Protein AF-A0A897NSE5-F1 (afdb_monomer_lite)

Structure (mmCIF, N/CA/C/O backbone):
data_AF-A0A897NSE5-F1
#
_entry.id   AF-A0A897NSE5-F1
#
loop_
_atom_site.group_PDB
_atom_site.id
_atom_site.type_symbol
_atom_site.label_atom_id
_atom_site.label_alt_id
_atom_site.label_comp_id
_atom_site.label_asym_id
_atom_site.label_entity_id
_atom_site.label_seq_id
_atom_site.pdbx_PDB_ins_code
_atom_site.Cartn_x
_atom_site.Cartn_y
_atom_site.Cartn_z
_atom_site.occupancy
_atom_site.B_iso_or_equiv
_atom_site.auth_seq_id
_atom_site.auth_comp_id
_atom_site.auth_asym_id
_atom_site.auth_atom_id
_atom_site.pdbx_PDB_model_num
ATOM 1 N N . MET A 1 1 ? -21.262 1.845 -1.534 1.00 48.50 1 MET A N 1
ATOM 2 C CA . MET A 1 1 ? -20.048 1.578 -2.339 1.00 48.50 1 MET A CA 1
ATOM 3 C C . MET A 1 1 ? -18.849 1.806 -1.438 1.00 48.50 1 MET A C 1
ATOM 5 O O . MET A 1 1 ? -18.877 2.776 -0.693 1.00 48.50 1 MET A O 1
ATOM 9 N N . SER A 1 2 ? -17.864 0.905 -1.447 1.00 60.19 2 SER A N 1
ATOM 10 C CA . SER A 1 2 ? -16.643 1.058 -0.641 1.00 60.19 2 SER A CA 1
ATOM 11 C C . SER A 1 2 ? -15.874 2.315 -1.049 1.00 60.19 2 SER A C 1
ATOM 13 O O . SER A 1 2 ? -15.746 2.581 -2.244 1.00 60.19 2 SER A O 1
ATOM 15 N N . ALA A 1 3 ? -15.352 3.054 -0.064 1.00 62.50 3 ALA A N 1
ATOM 16 C CA . ALA A 1 3 ? -14.566 4.269 -0.289 1.00 62.50 3 ALA A CA 1
ATOM 17 C C . ALA A 1 3 ? -13.306 3.993 -1.127 1.00 62.50 3 ALA A C 1
ATOM 19 O O . ALA A 1 3 ? -12.931 4.792 -1.975 1.00 62.50 3 ALA A O 1
ATOM 20 N N . LEU A 1 4 ? -12.707 2.813 -0.948 1.00 70.44 4 LEU A N 1
ATOM 21 C CA . LEU A 1 4 ? -11.512 2.364 -1.662 1.00 70.44 4 LEU A CA 1
ATOM 22 C C . LEU A 1 4 ? -11.785 1.822 -3.075 1.00 70.44 4 LEU A C 1
ATOM 24 O O . LEU A 1 4 ? -10.852 1.673 -3.863 1.00 70.44 4 LEU A O 1
ATOM 28 N N . GLY A 1 5 ? -13.041 1.507 -3.406 1.00 75.25 5 GLY A N 1
ATOM 29 C CA . GLY A 1 5 ? -13.394 0.893 -4.686 1.00 75.25 5 GLY A CA 1
ATOM 30 C C . GLY A 1 5 ? -12.605 -0.394 -4.982 1.00 75.25 5 GLY A C 1
ATOM 31 O O . GLY A 1 5 ? -12.281 -1.175 -4.080 1.00 75.25 5 GLY A O 1
ATOM 32 N N . THR A 1 6 ? -12.321 -0.621 -6.269 1.00 81.38 6 THR A N 1
ATOM 33 C CA . THR A 1 6 ? -11.445 -1.712 -6.729 1.00 81.38 6 THR A CA 1
ATOM 34 C C . THR A 1 6 ? -9.983 -1.290 -6.580 1.00 81.38 6 THR A C 1
ATOM 36 O O . THR A 1 6 ? -9.584 -0.242 -7.096 1.00 81.38 6 THR A O 1
ATOM 39 N N . ILE A 1 7 ? -9.182 -2.111 -5.893 1.00 79.94 7 ILE A N 1
ATOM 40 C CA . ILE A 1 7 ? -7.738 -1.887 -5.769 1.00 79.94 7 ILE A CA 1
ATOM 41 C C . ILE A 1 7 ? -7.057 -2.302 -7.070 1.00 79.94 7 ILE A C 1
ATOM 43 O O . ILE A 1 7 ? -7.234 -3.422 -7.543 1.00 79.94 7 ILE A O 1
ATOM 47 N N . ASN A 1 8 ? -6.247 -1.404 -7.618 1.00 78.06 8 ASN A N 1
ATOM 48 C CA . ASN A 1 8 ? -5.447 -1.626 -8.810 1.00 78.06 8 ASN A CA 1
ATOM 49 C C . ASN A 1 8 ? -3.960 -1.578 -8.463 1.00 78.06 8 ASN A C 1
ATOM 51 O O . ASN A 1 8 ? -3.517 -0.787 -7.631 1.00 78.06 8 ASN A O 1
ATOM 55 N N . HIS A 1 9 ? -3.179 -2.414 -9.142 1.00 74.19 9 HIS A N 1
ATOM 56 C CA . HIS A 1 9 ? -1.733 -2.461 -8.963 1.00 74.19 9 HIS A CA 1
ATOM 57 C C . HIS A 1 9 ? -1.085 -1.115 -9.345 1.00 74.19 9 HIS A C 1
ATOM 59 O O . HIS A 1 9 ? -1.465 -0.518 -10.354 1.00 74.19 9 HIS A O 1
ATOM 65 N N . ASN A 1 10 ? -0.122 -0.648 -8.546 1.00 72.00 10 ASN A N 1
ATOM 66 C CA . ASN A 1 10 ? 0.592 0.632 -8.659 1.00 72.00 10 ASN A CA 1
ATOM 67 C C . ASN A 1 10 ? -0.288 1.892 -8.624 1.00 72.00 10 ASN A C 1
ATOM 69 O O . ASN A 1 10 ? 0.170 2.973 -8.986 1.00 72.00 10 ASN A O 1
ATOM 73 N N . THR A 1 11 ? -1.539 1.795 -8.181 1.00 76.50 11 THR A N 1
ATOM 74 C CA . THR A 1 11 ? -2.394 2.976 -7.993 1.00 76.50 11 THR A CA 1
ATOM 75 C C . THR A 1 11 ? -2.202 3.541 -6.589 1.00 76.50 11 THR A C 1
ATOM 77 O O . THR A 1 11 ? -2.146 2.769 -5.631 1.00 76.50 11 THR A O 1
ATOM 80 N N . LYS A 1 12 ? -2.088 4.870 -6.471 1.00 81.81 12 LYS A N 1
ATOM 81 C CA . LYS A 1 12 ? -1.989 5.569 -5.182 1.00 81.81 12 LYS A CA 1
ATOM 82 C C . LYS A 1 12 ? -3.381 5.755 -4.587 1.00 81.81 12 LYS A C 1
ATOM 84 O O . LYS A 1 12 ? -4.299 6.175 -5.293 1.00 81.81 12 LYS A O 1
ATOM 89 N N . TYR A 1 13 ? -3.503 5.483 -3.296 1.00 83.62 13 TYR A N 1
ATOM 90 C CA . TYR A 1 13 ? -4.722 5.639 -2.517 1.00 83.62 13 TYR A CA 1
ATOM 91 C C . TYR A 1 13 ? -4.442 6.459 -1.259 1.00 83.62 13 TYR A C 1
ATOM 93 O O . TYR A 1 13 ? -3.400 6.298 -0.620 1.00 83.62 13 TYR A O 1
ATOM 101 N N . SER A 1 14 ? -5.417 7.286 -0.890 1.00 87.25 14 SER A N 1
ATOM 102 C CA . SER A 1 14 ? -5.502 7.909 0.430 1.00 87.25 14 SER A CA 1
ATOM 103 C C . SER A 1 14 ? -6.892 7.661 1.006 1.00 87.25 14 SER A C 1
ATOM 105 O O . SER A 1 14 ? -7.885 7.874 0.309 1.00 87.25 14 SER A O 1
ATOM 107 N N . PHE A 1 15 ? -6.992 7.153 2.230 1.00 86.00 15 PHE A N 1
ATOM 108 C CA . PHE A 1 15 ? -8.270 6.775 2.840 1.00 86.00 15 PHE A CA 1
ATOM 109 C C . PHE A 1 15 ? -8.176 6.694 4.365 1.00 86.00 15 PHE A C 1
ATOM 111 O O . PHE A 1 15 ? -7.088 6.641 4.928 1.00 86.00 15 PHE A O 1
ATOM 118 N N . VAL A 1 16 ? -9.335 6.602 5.019 1.00 88.38 16 VAL A N 1
ATOM 119 C CA . VAL A 1 16 ? -9.447 6.275 6.444 1.00 88.38 16 VAL A CA 1
ATOM 120 C C . VAL A 1 16 ? -10.083 4.907 6.643 1.00 88.38 16 VAL A C 1
ATOM 122 O O . VAL A 1 16 ? -11.030 4.540 5.939 1.00 88.38 16 VAL A O 1
ATOM 125 N N . ALA A 1 17 ? -9.567 4.150 7.603 1.00 91.06 17 ALA A N 1
ATOM 126 C CA . ALA A 1 17 ? -10.106 2.849 7.976 1.00 91.06 17 ALA A CA 1
ATOM 127 C C . ALA A 1 17 ? -9.829 2.545 9.451 1.00 91.06 17 ALA A C 1
ATOM 129 O O . ALA A 1 17 ? -8.889 3.082 10.043 1.00 91.06 17 ALA A O 1
ATOM 130 N N . ALA A 1 18 ? -10.646 1.671 10.034 1.00 93.44 18 ALA A N 1
ATOM 131 C CA . ALA A 1 18 ? -10.380 1.114 11.352 1.00 93.44 18 ALA A CA 1
ATOM 132 C C . ALA A 1 18 ? -9.364 -0.023 11.237 1.00 93.44 18 ALA A C 1
ATOM 134 O O . ALA A 1 18 ? -9.484 -0.847 10.330 1.00 93.44 18 ALA A O 1
ATOM 135 N N . VAL A 1 19 ? -8.412 -0.115 12.162 1.00 94.25 19 VAL A N 1
ATOM 136 C CA . VAL A 1 19 ? -7.569 -1.314 12.288 1.00 94.25 19 VAL A CA 1
ATOM 137 C C . VAL A 1 19 ? -8.387 -2.407 12.962 1.00 94.25 19 VAL A C 1
ATOM 139 O O . VAL A 1 19 ? -8.857 -2.225 14.084 1.00 94.25 19 VAL A O 1
ATOM 142 N N . SER A 1 20 ? -8.589 -3.530 12.279 1.00 92.00 20 SER A N 1
ATOM 143 C CA . SER A 1 20 ? -9.359 -4.667 12.797 1.00 92.00 20 SER A CA 1
ATOM 144 C C . SER A 1 20 ? -8.480 -5.789 13.335 1.00 92.00 20 SER A C 1
ATOM 146 O O . SER A 1 20 ? -8.907 -6.478 14.256 1.00 92.00 20 SER A O 1
ATOM 148 N N . ASP A 1 21 ? -7.269 -5.957 12.802 1.00 91.38 21 ASP A N 1
ATOM 149 C CA . ASP A 1 21 ? -6.297 -6.930 13.305 1.00 91.38 21 ASP A CA 1
ATOM 150 C C . ASP A 1 21 ? -4.866 -6.530 12.915 1.00 91.38 21 ASP A C 1
ATOM 152 O O . ASP A 1 21 ? -4.659 -5.731 11.998 1.00 91.38 21 ASP A O 1
ATOM 156 N N . VAL A 1 22 ? -3.8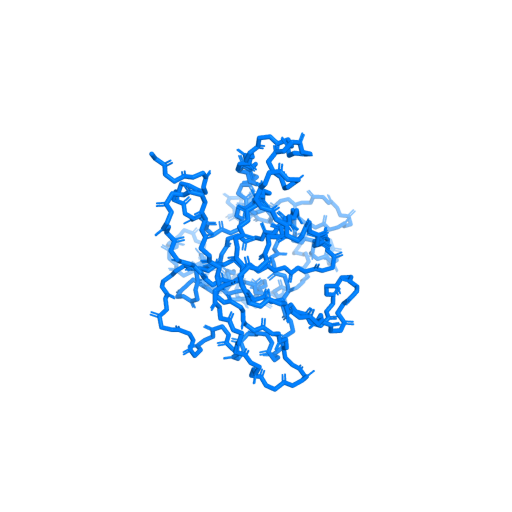71 -7.075 13.614 1.00 86.88 22 VAL A N 1
ATOM 157 C CA . VAL A 1 22 ? -2.446 -6.790 13.398 1.00 86.88 22 VAL A CA 1
ATOM 158 C C . VAL A 1 22 ? -1.673 -8.100 13.371 1.00 86.88 22 VAL A C 1
ATOM 160 O O . VAL A 1 22 ? -1.604 -8.831 14.358 1.00 86.88 22 VAL A O 1
ATOM 163 N N . TRP A 1 23 ? -1.033 -8.375 12.244 1.00 81.31 23 TRP A N 1
ATOM 164 C CA . TRP A 1 23 ? -0.183 -9.534 12.029 1.00 81.31 23 TRP A CA 1
ATOM 165 C C . TRP A 1 23 ? 1.272 -9.084 11.939 1.00 81.31 23 TRP A C 1
ATOM 167 O O . TRP A 1 23 ? 1.759 -8.605 10.914 1.00 81.31 23 TRP A O 1
ATOM 177 N N . GLY A 1 24 ? 1.979 -9.238 13.057 1.00 63.56 24 GLY A N 1
ATOM 178 C CA . GLY A 1 24 ? 3.415 -9.000 13.134 1.00 63.56 24 GLY A CA 1
ATOM 179 C C . GLY A 1 24 ? 4.178 -10.159 12.508 1.00 63.56 24 GLY A C 1
ATOM 180 O O . GLY A 1 24 ? 4.530 -11.114 13.198 1.00 63.56 24 GLY A O 1
ATOM 181 N N . THR A 1 25 ? 4.432 -10.114 11.205 1.00 57.19 25 THR A N 1
ATOM 182 C CA . THR A 1 25 ? 5.316 -11.092 10.564 1.00 57.19 25 THR A CA 1
ATOM 183 C C . THR A 1 25 ? 6.708 -10.498 10.405 1.00 57.19 25 THR A C 1
ATOM 185 O O . THR A 1 25 ? 6.956 -9.803 9.437 1.00 57.19 25 THR A O 1
ATOM 188 N N . ASN A 1 26 ? 7.585 -10.826 11.364 1.00 54.28 26 ASN A N 1
ATOM 189 C CA . ASN A 1 26 ? 9.024 -10.537 11.461 1.00 54.28 26 ASN A CA 1
ATOM 190 C C . ASN A 1 26 ? 9.447 -9.063 11.297 1.00 54.28 26 ASN A C 1
ATOM 192 O O . ASN A 1 26 ? 9.344 -8.464 10.234 1.00 54.28 26 ASN A O 1
ATOM 196 N N . SER A 1 27 ? 10.048 -8.517 12.359 1.00 54.22 27 SER A N 1
ATOM 197 C CA . SER A 1 27 ? 10.494 -7.120 12.508 1.00 54.22 27 SER A CA 1
ATOM 198 C C . SER A 1 27 ? 11.439 -6.583 11.425 1.00 54.22 27 SER A C 1
ATOM 200 O O . SER A 1 27 ? 11.686 -5.383 11.398 1.00 54.22 27 SER A O 1
ATOM 202 N N . GLU A 1 28 ? 11.975 -7.450 10.566 1.00 58.03 28 GLU A N 1
ATOM 203 C CA . GLU A 1 28 ? 12.913 -7.109 9.488 1.00 58.03 28 GLU A CA 1
ATOM 204 C C . GLU A 1 28 ? 12.242 -6.938 8.114 1.00 58.03 28 GLU A C 1
ATOM 206 O O . GLU A 1 28 ? 12.932 -6.687 7.134 1.00 58.03 28 GLU A O 1
ATOM 211 N N . ALA A 1 29 ? 10.921 -7.124 8.018 1.00 62.62 29 ALA A N 1
ATOM 212 C CA . ALA A 1 29 ? 10.215 -7.182 6.738 1.00 62.62 29 ALA A CA 1
ATOM 213 C C . ALA A 1 29 ? 8.976 -6.265 6.647 1.00 62.62 29 ALA A C 1
ATOM 215 O O . ALA A 1 29 ? 8.487 -6.008 5.541 1.00 62.62 29 ALA A O 1
ATOM 216 N N . GLY A 1 30 ? 8.470 -5.789 7.790 1.00 75.88 30 GLY A N 1
ATOM 217 C CA . GLY A 1 30 ? 7.300 -4.918 7.913 1.00 75.88 30 GLY A CA 1
ATOM 218 C C . GLY A 1 30 ? 6.177 -5.505 8.777 1.00 75.88 30 GLY A C 1
ATOM 219 O O . GLY A 1 30 ? 6.263 -6.611 9.308 1.00 75.88 30 GLY A O 1
ATOM 220 N N . GLU A 1 31 ? 5.089 -4.754 8.909 1.00 87.56 31 GLU A N 1
ATOM 221 C CA . GLU A 1 31 ? 3.867 -5.148 9.618 1.00 87.56 31 GLU A CA 1
ATOM 222 C C . GLU A 1 31 ? 2.736 -5.382 8.614 1.00 87.56 31 GLU A C 1
ATOM 224 O O . GLU A 1 31 ? 2.562 -4.606 7.675 1.00 87.56 31 GLU A O 1
ATOM 229 N N . VAL A 1 32 ? 1.925 -6.423 8.804 1.00 89.06 32 VAL A N 1
ATOM 230 C CA . VAL A 1 32 ? 0.684 -6.589 8.039 1.00 89.06 32 VAL A CA 1
ATOM 231 C C . VAL A 1 32 ? -0.476 -6.258 8.954 1.00 89.06 32 VAL A C 1
ATOM 233 O O . VAL A 1 32 ? -0.641 -6.880 9.994 1.00 89.06 32 VAL A O 1
ATOM 236 N N . ILE A 1 33 ? -1.310 -5.304 8.568 1.00 91.44 33 ILE A N 1
ATOM 237 C CA . ILE A 1 33 ? -2.515 -4.958 9.320 1.00 91.44 33 ILE A CA 1
ATOM 238 C C . ILE A 1 33 ? -3.753 -5.281 8.499 1.00 91.44 33 ILE A C 1
ATOM 240 O O . ILE A 1 33 ? -3.795 -5.050 7.286 1.00 91.44 33 ILE A O 1
ATOM 244 N N . GLU A 1 34 ? -4.779 -5.801 9.163 1.00 92.31 34 GLU A N 1
ATOM 245 C CA . GLU A 1 34 ? -6.123 -5.839 8.612 1.00 92.31 34 GLU A CA 1
ATOM 246 C C . GLU A 1 34 ? -6.841 -4.545 8.966 1.00 92.31 34 GLU A C 1
ATOM 248 O O . GLU A 1 34 ? -6.857 -4.102 10.116 1.00 92.31 34 GLU A O 1
ATOM 253 N N . ILE A 1 35 ? -7.447 -3.941 7.956 1.00 91.81 35 ILE A N 1
ATOM 254 C CA . ILE A 1 35 ? -8.250 -2.739 8.087 1.00 91.81 35 ILE A CA 1
ATOM 255 C C . ILE A 1 35 ? -9.674 -3.022 7.640 1.00 91.81 35 ILE A C 1
ATOM 257 O O . ILE A 1 35 ? -9.895 -3.788 6.704 1.00 91.81 35 ILE A O 1
ATOM 261 N N . THR A 1 36 ? -10.637 -2.349 8.253 1.00 90.94 36 THR A N 1
ATOM 262 C CA . THR A 1 36 ? -12.037 -2.338 7.831 1.00 90.94 36 THR A CA 1
ATOM 263 C C . THR A 1 36 ? -12.424 -0.910 7.465 1.00 90.94 36 THR A C 1
ATOM 265 O O . THR A 1 36 ? -12.330 0.005 8.286 1.00 90.94 36 THR A O 1
ATOM 268 N N . ASP A 1 37 ? -12.796 -0.695 6.201 1.00 82.00 37 ASP A N 1
ATOM 269 C CA . ASP A 1 37 ? -13.179 0.636 5.723 1.00 82.00 37 ASP A CA 1
ATOM 270 C C . ASP A 1 37 ? -14.584 1.051 6.200 1.00 82.00 37 ASP A C 1
ATOM 272 O O . ASP A 1 37 ? -15.322 0.283 6.812 1.00 82.00 37 ASP A O 1
ATOM 276 N N . ALA A 1 38 ? -14.995 2.285 5.894 1.00 75.69 38 ALA A N 1
ATOM 277 C CA . ALA A 1 38 ? -16.310 2.800 6.288 1.00 75.69 38 ALA A CA 1
ATOM 278 C C . ALA A 1 38 ? -17.517 2.066 5.672 1.00 75.69 38 ALA A C 1
ATOM 280 O O . ALA A 1 38 ? -18.646 2.358 6.069 1.00 75.69 38 ALA A O 1
ATOM 281 N N . ALA A 1 39 ? -17.294 1.164 4.714 1.00 78.25 39 ALA A N 1
ATOM 282 C CA . ALA A 1 39 ? -18.309 0.307 4.111 1.00 78.25 39 ALA A CA 1
ATOM 283 C C . ALA A 1 39 ? -18.222 -1.148 4.614 1.00 78.25 39 ALA A C 1
ATOM 285 O O . ALA A 1 39 ? -18.785 -2.033 3.970 1.00 78.25 39 ALA A O 1
ATOM 286 N N . ASP A 1 40 ? -17.514 -1.381 5.723 1.00 81.94 40 ASP A N 1
ATOM 287 C CA . ASP A 1 40 ? -17.304 -2.682 6.362 1.00 81.94 40 ASP A CA 1
ATOM 288 C C . ASP A 1 40 ? -16.601 -3.710 5.458 1.00 81.94 40 ASP A C 1
ATOM 290 O O . ASP A 1 40 ? -16.840 -4.916 5.535 1.00 81.94 40 ASP A O 1
ATOM 294 N N . VAL A 1 41 ? -15.710 -3.239 4.577 1.00 83.19 41 VAL A N 1
ATOM 295 C CA . VAL A 1 41 ? -14.909 -4.103 3.701 1.00 83.19 41 VAL A CA 1
ATOM 296 C C . VAL A 1 41 ? -13.495 -4.251 4.253 1.00 83.19 41 VAL A C 1
ATOM 298 O O . VAL A 1 41 ? -12.727 -3.283 4.280 1.00 83.19 41 VAL A O 1
ATOM 301 N N . SER A 1 42 ? -13.135 -5.485 4.618 1.00 87.44 42 SER A N 1
ATOM 302 C CA . SER A 1 42 ? -11.816 -5.825 5.158 1.00 87.44 42 SER A CA 1
ATOM 303 C C . SER A 1 42 ? -10.737 -5.956 4.080 1.00 87.44 42 SER A C 1
ATOM 305 O O . SER A 1 42 ? -10.963 -6.544 3.014 1.00 87.44 42 SER A O 1
ATOM 307 N N . ARG A 1 43 ? -9.550 -5.409 4.350 1.00 87.31 43 ARG A N 1
ATOM 308 C CA . ARG A 1 43 ? -8.380 -5.399 3.454 1.00 87.31 43 ARG A CA 1
ATOM 309 C C . ARG A 1 43 ? -7.082 -5.477 4.248 1.00 87.31 43 ARG A C 1
ATOM 311 O O . ARG A 1 43 ? -7.075 -5.145 5.424 1.00 87.31 43 ARG A O 1
ATOM 318 N N . TYR A 1 44 ? -5.984 -5.830 3.578 1.00 89.81 44 TYR A N 1
ATOM 319 C CA . TYR A 1 44 ? -4.647 -5.777 4.176 1.00 89.81 44 TYR A CA 1
ATOM 320 C C . TYR A 1 44 ? -3.864 -4.556 3.715 1.00 89.81 44 TYR A C 1
ATOM 322 O O . TYR A 1 44 ? -3.868 -4.225 2.523 1.00 89.81 44 TYR A O 1
ATOM 330 N N . VAL A 1 45 ? -3.166 -3.938 4.664 1.00 91.62 45 VAL A N 1
ATOM 331 C CA . VAL A 1 45 ? -2.091 -2.979 4.414 1.00 91.62 45 VAL A CA 1
ATOM 332 C C . VAL A 1 45 ? -0.793 -3.605 4.916 1.00 91.62 45 VAL A C 1
ATOM 334 O O . VAL A 1 45 ? -0.721 -4.045 6.058 1.00 91.62 45 VAL A O 1
ATOM 337 N N . VAL A 1 46 ? 0.221 -3.659 4.060 1.00 90.62 46 VAL A N 1
ATOM 338 C CA . VAL A 1 46 ? 1.594 -3.995 4.440 1.00 90.62 46 VAL A CA 1
ATOM 339 C C . VAL A 1 46 ? 2.326 -2.685 4.694 1.00 90.62 46 VAL A C 1
ATOM 341 O O . VAL A 1 46 ? 2.412 -1.845 3.800 1.00 90.62 46 VAL A O 1
ATOM 344 N N . VAL A 1 47 ? 2.816 -2.487 5.909 1.00 91.19 47 VAL A N 1
ATOM 345 C CA . VAL A 1 47 ? 3.581 -1.311 6.324 1.00 91.19 47 VAL A CA 1
ATOM 346 C C . VAL A 1 47 ? 5.048 -1.707 6.361 1.00 91.19 47 VAL A C 1
ATOM 348 O O . VAL A 1 47 ? 5.448 -2.503 7.207 1.00 91.19 47 VAL A O 1
ATOM 351 N N . THR A 1 48 ? 5.837 -1.210 5.409 1.00 88.25 48 THR A N 1
ATOM 352 C CA . THR A 1 48 ? 7.264 -1.558 5.308 1.00 88.25 48 THR A CA 1
ATOM 353 C C . THR A 1 48 ? 8.094 -0.813 6.353 1.00 88.25 48 THR A C 1
ATOM 355 O O . THR A 1 48 ? 7.657 0.239 6.834 1.00 88.25 48 THR A O 1
ATOM 358 N N . GLU A 1 49 ? 9.305 -1.299 6.663 1.00 85.31 49 GLU A N 1
ATOM 359 C CA . GLU A 1 49 ? 10.200 -0.626 7.620 1.00 85.31 49 GLU A CA 1
ATOM 360 C C . GLU A 1 49 ? 10.569 0.815 7.233 1.00 85.31 49 GLU A C 1
ATOM 362 O O . GLU A 1 49 ? 10.832 1.644 8.101 1.00 85.31 49 GLU A O 1
ATOM 367 N N . ASP A 1 50 ? 10.531 1.128 5.937 1.00 84.69 50 ASP A N 1
ATOM 368 C CA . ASP A 1 50 ? 10.815 2.465 5.414 1.00 84.69 50 ASP A CA 1
ATOM 369 C C . ASP A 1 50 ? 9.664 3.456 5.630 1.00 84.69 50 ASP A C 1
ATOM 371 O O . ASP A 1 50 ? 9.823 4.654 5.384 1.00 84.69 50 ASP A O 1
ATOM 375 N N . THR A 1 51 ? 8.485 2.983 6.048 1.00 89.38 51 THR A N 1
ATOM 376 C CA . THR A 1 51 ? 7.342 3.865 6.299 1.00 89.38 51 THR A CA 1
ATOM 377 C C . THR A 1 51 ? 7.689 4.826 7.442 1.00 89.38 51 THR A C 1
ATOM 379 O O . THR A 1 51 ? 8.104 4.373 8.513 1.00 89.38 51 THR A O 1
ATOM 382 N N . PRO A 1 52 ? 7.498 6.151 7.285 1.00 89.56 52 PRO A N 1
ATOM 383 C CA . PRO A 1 52 ? 7.772 7.105 8.355 1.00 89.56 52 PRO A CA 1
ATOM 384 C C . PRO A 1 52 ? 7.075 6.700 9.653 1.00 89.56 52 PRO A C 1
ATOM 386 O O . PRO A 1 52 ? 5.943 6.238 9.604 1.00 89.56 52 PRO A O 1
ATOM 389 N N . SER A 1 53 ? 7.733 6.881 10.801 1.00 88.06 53 SER A N 1
ATOM 390 C CA . SER A 1 53 ? 7.203 6.520 12.130 1.00 88.06 53 SER A CA 1
ATOM 391 C C . SER A 1 53 ? 7.011 5.020 12.402 1.00 88.06 53 SER A C 1
ATOM 393 O O . SER A 1 53 ? 6.470 4.683 13.452 1.00 88.06 53 SER A O 1
ATOM 395 N N . TYR A 1 54 ? 7.490 4.132 11.524 1.00 84.62 54 TYR A N 1
ATOM 396 C CA . TYR A 1 54 ? 7.604 2.700 11.811 1.00 84.62 54 TYR A CA 1
ATOM 397 C C . TYR A 1 54 ? 8.624 2.422 12.943 1.00 84.62 54 TYR A C 1
ATOM 399 O O . TYR A 1 54 ? 9.652 3.107 13.012 1.00 84.62 54 TYR A O 1
ATOM 407 N N . PRO A 1 55 ? 8.402 1.406 13.807 1.00 86.31 55 PRO A N 1
ATOM 408 C CA . PRO A 1 55 ? 7.201 0.568 13.917 1.00 86.31 55 PRO A CA 1
ATOM 409 C C . PRO A 1 55 ? 6.036 1.291 14.605 1.00 86.31 55 PRO A C 1
ATOM 411 O O . PRO A 1 55 ? 6.239 2.210 15.401 1.00 86.31 55 PRO A O 1
ATOM 414 N N . TYR A 1 56 ? 4.806 0.851 14.331 1.00 85.69 56 TYR A N 1
ATOM 415 C CA . TYR A 1 56 ? 3.595 1.489 14.849 1.00 85.69 56 TYR A CA 1
ATOM 416 C C . TYR A 1 56 ? 2.996 0.718 16.033 1.00 85.69 56 TYR A C 1
ATOM 418 O O . TYR A 1 56 ? 2.816 -0.496 16.001 1.00 85.69 56 TYR A O 1
ATOM 426 N N . THR A 1 57 ? 2.573 1.444 17.072 1.00 90.19 57 THR A N 1
ATOM 427 C CA . THR A 1 57 ? 1.759 0.866 18.156 1.00 90.19 57 THR A CA 1
ATOM 428 C C . THR A 1 57 ? 0.281 0.938 17.785 1.00 90.19 57 THR A C 1
ATOM 430 O O . THR A 1 57 ? -0.427 1.889 18.133 1.00 90.19 57 THR A O 1
ATOM 433 N N . TRP A 1 58 ? -0.185 -0.065 17.050 1.00 91.75 58 TRP A N 1
ATOM 434 C CA . TRP A 1 58 ? -1.573 -0.165 16.605 1.00 91.75 58 TRP A CA 1
ATOM 435 C C . TRP A 1 58 ? -2.554 -0.399 17.759 1.00 91.75 58 TRP A C 1
ATOM 437 O O . TRP A 1 58 ? -2.294 -1.173 18.682 1.00 91.75 58 TRP A O 1
ATOM 447 N N . LYS A 1 59 ? -3.725 0.234 17.674 1.00 93.88 59 LYS A N 1
ATOM 448 C CA . LYS A 1 59 ? -4.874 -0.015 18.548 1.00 93.88 59 LYS A CA 1
ATOM 449 C C . LYS A 1 59 ? -6.017 -0.580 17.717 1.00 93.88 59 LYS A C 1
ATOM 451 O O . LYS A 1 59 ? -6.560 0.101 16.851 1.00 93.88 59 LYS A O 1
ATOM 456 N N . VAL A 1 60 ? -6.377 -1.832 17.982 1.00 93.50 60 VAL A N 1
ATOM 457 C CA . VAL A 1 60 ? -7.515 -2.481 17.319 1.00 93.50 60 VAL A CA 1
ATOM 458 C C . VAL A 1 60 ? -8.805 -1.741 17.681 1.00 93.50 60 VAL A C 1
ATOM 460 O O . VAL A 1 60 ? -9.061 -1.464 18.851 1.00 93.50 60 VAL A O 1
ATOM 463 N N . GLY A 1 61 ? -9.610 -1.428 16.669 1.00 92.62 61 GLY A N 1
ATOM 464 C CA . GLY A 1 61 ? -10.830 -0.629 16.771 1.00 92.62 61 GLY A CA 1
ATOM 465 C C . GLY A 1 61 ? -10.624 0.866 16.516 1.00 92.62 61 GLY A C 1
ATOM 466 O O . GLY A 1 61 ? -11.596 1.550 16.183 1.00 92.62 61 GLY A O 1
ATOM 467 N N . ASP A 1 62 ? -9.387 1.362 16.604 1.00 95.00 62 ASP A N 1
ATOM 468 C CA . ASP A 1 62 ? -9.098 2.769 16.346 1.00 95.00 62 ASP A CA 1
ATOM 469 C C . ASP A 1 62 ? -9.025 3.062 14.842 1.00 95.00 62 ASP A C 1
ATOM 471 O O . ASP A 1 62 ? -8.677 2.207 14.019 1.00 95.00 62 ASP A O 1
ATOM 475 N N . TRP A 1 63 ? -9.351 4.305 14.487 1.00 92.69 63 TRP A N 1
ATOM 476 C CA . TRP A 1 63 ? -9.327 4.798 13.113 1.00 92.69 63 TRP A CA 1
ATOM 477 C C . TRP A 1 63 ? -8.006 5.483 12.776 1.00 92.69 63 TRP A C 1
ATOM 479 O O . TRP A 1 63 ? -7.460 6.254 13.571 1.00 92.69 63 TRP A O 1
ATOM 489 N N . TYR A 1 64 ? -7.528 5.215 11.565 1.00 92.5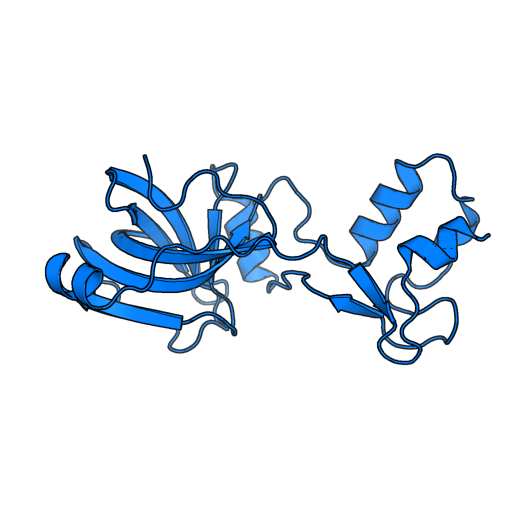0 64 TYR A N 1
ATOM 490 C CA . TYR A 1 64 ? -6.285 5.748 11.023 1.00 92.50 64 TYR A CA 1
ATOM 491 C C . TYR A 1 64 ? -6.514 6.291 9.611 1.00 92.50 64 TYR A C 1
ATOM 493 O O . TYR A 1 64 ? -7.292 5.727 8.837 1.00 92.50 64 TYR A O 1
ATOM 501 N N . GLU A 1 65 ? -5.827 7.378 9.279 1.00 91.12 65 GLU A N 1
ATOM 502 C CA . GLU A 1 65 ? -5.664 7.873 7.914 1.00 91.12 65 GLU A CA 1
ATOM 503 C C . GLU A 1 65 ? -4.410 7.246 7.315 1.00 91.12 65 GLU A C 1
ATOM 505 O O . GLU A 1 65 ? -3.332 7.326 7.894 1.00 91.12 65 GLU A O 1
ATOM 510 N N . PHE A 1 66 ? -4.558 6.653 6.137 1.00 90.50 66 PHE A N 1
ATOM 511 C CA . PHE A 1 66 ? -3.479 6.148 5.304 1.00 90.50 66 PHE A CA 1
ATOM 512 C C . PHE A 1 66 ? -3.391 7.043 4.078 1.00 90.50 66 PHE A C 1
ATOM 514 O O . PHE A 1 66 ? -4.279 7.005 3.228 1.00 90.50 66 PHE A O 1
ATOM 521 N N . ALA A 1 67 ? -2.335 7.841 3.971 1.00 88.94 67 ALA A N 1
ATOM 522 C CA . ALA A 1 67 ? -2.100 8.716 2.834 1.00 88.94 67 ALA A CA 1
ATOM 523 C C . ALA A 1 67 ? -0.945 8.195 1.974 1.00 88.94 67 ALA A C 1
ATOM 525 O O . ALA A 1 67 ? 0.110 7.817 2.490 1.00 88.94 67 ALA A O 1
ATOM 526 N N . THR A 1 68 ? -1.137 8.220 0.653 1.00 86.19 68 THR A N 1
ATOM 527 C CA . THR A 1 68 ? -0.126 7.811 -0.339 1.00 86.19 68 THR A CA 1
ATOM 528 C C . THR A 1 68 ? 0.316 6.353 -0.163 1.00 86.19 68 THR A C 1
ATOM 530 O O . THR A 1 68 ? 1.507 6.051 -0.157 1.00 86.19 68 THR A O 1
ATOM 533 N N . VAL A 1 69 ? -0.638 5.431 -0.013 1.00 88.12 69 VAL A N 1
ATOM 534 C CA . VAL A 1 69 ? -0.368 3.981 -0.027 1.00 88.12 69 VAL A CA 1
ATOM 535 C C . VAL A 1 69 ? -0.682 3.384 -1.398 1.00 88.12 69 VAL A C 1
ATOM 537 O O . VAL A 1 69 ? -1.528 3.892 -2.136 1.00 88.12 69 VAL A O 1
ATOM 540 N N . TYR A 1 70 ? -0.002 2.305 -1.765 1.00 85.81 70 TYR A N 1
ATOM 541 C CA . TYR A 1 70 ? -0.038 1.750 -3.117 1.00 85.81 70 TYR A CA 1
ATOM 542 C C . TYR A 1 70 ? -0.824 0.450 -3.189 1.00 85.81 70 TYR A C 1
ATOM 544 O O . TYR A 1 70 ? -0.599 -0.465 -2.404 1.00 85.81 70 TYR A O 1
ATOM 552 N N . GLY A 1 71 ? -1.701 0.322 -4.181 1.00 84.94 71 GLY A N 1
ATOM 553 C CA . GLY A 1 71 ? -2.311 -0.962 -4.508 1.00 84.94 71 GLY A CA 1
ATOM 554 C C . GLY A 1 71 ? -1.281 -1.943 -5.072 1.00 84.94 71 GLY A C 1
ATOM 555 O O . GLY A 1 71 ? -0.494 -1.608 -5.957 1.00 84.94 71 GLY A O 1
ATOM 556 N N . CYS A 1 72 ? -1.310 -3.181 -4.597 1.00 80.31 72 CYS A N 1
ATOM 557 C CA . CYS A 1 72 ? -0.378 -4.238 -4.955 1.00 80.31 72 CYS A CA 1
ATOM 558 C C . CYS A 1 72 ? -1.123 -5.539 -5.270 1.00 80.31 72 CYS A C 1
ATOM 560 O O . CYS A 1 72 ? -2.099 -5.864 -4.604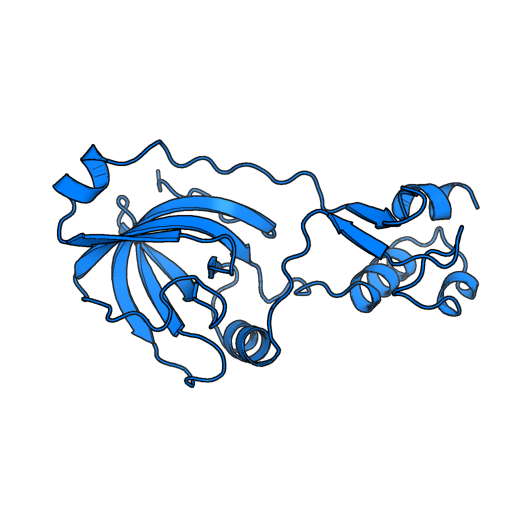 1.00 80.31 72 CYS A O 1
ATOM 562 N N . ASN A 1 73 ? -0.656 -6.281 -6.277 1.00 79.00 73 ASN A N 1
ATOM 563 C CA . ASN A 1 73 ? -1.124 -7.627 -6.593 1.00 79.00 73 ASN A CA 1
ATOM 564 C C . ASN A 1 73 ? 0.096 -8.553 -6.532 1.00 79.00 73 ASN A C 1
ATOM 566 O O . ASN A 1 73 ? 0.978 -8.376 -7.369 1.00 79.00 73 ASN A O 1
ATOM 570 N N . PRO A 1 74 ? 0.158 -9.524 -5.605 1.00 65.56 74 PRO A N 1
ATOM 571 C CA . PRO A 1 74 ? 1.331 -10.375 -5.415 1.00 65.56 74 PRO A CA 1
ATOM 572 C C . PRO A 1 74 ? 1.561 -11.341 -6.585 1.00 65.56 74 PRO A C 1
ATOM 574 O O . PRO A 1 74 ? 2.665 -11.839 -6.766 1.00 65.56 74 PRO A O 1
ATOM 577 N N . LYS A 1 75 ? 0.529 -11.613 -7.399 1.00 63.28 75 LYS A N 1
ATOM 578 C CA . LYS A 1 75 ? 0.632 -12.439 -8.614 1.00 63.28 75 LYS A CA 1
ATOM 579 C C . LYS A 1 75 ? 1.154 -11.653 -9.814 1.00 63.28 75 LYS A C 1
ATOM 581 O O . LYS A 1 75 ? 1.451 -12.243 -10.849 1.00 63.28 75 LYS A O 1
ATOM 586 N N . ARG A 1 76 ? 1.210 -10.323 -9.714 1.00 54.69 76 ARG A N 1
ATOM 587 C CA . ARG A 1 76 ? 1.916 -9.480 -10.677 1.00 54.69 76 ARG A CA 1
ATOM 588 C C . ARG A 1 76 ? 3.320 -9.257 -10.124 1.00 54.69 76 ARG A C 1
ATOM 590 O O . ARG A 1 76 ? 3.436 -9.003 -8.928 1.00 54.69 76 ARG A O 1
ATOM 597 N N . PRO A 1 77 ? 4.374 -9.359 -10.947 1.00 48.25 77 PRO A N 1
ATOM 598 C CA . PRO A 1 77 ? 5.723 -9.141 -10.451 1.00 48.25 77 PRO A CA 1
ATOM 599 C C . PRO A 1 77 ? 5.812 -7.797 -9.713 1.00 48.25 77 PRO A C 1
ATOM 601 O O . PRO A 1 77 ? 5.286 -6.791 -10.181 1.00 48.25 77 PRO A O 1
ATOM 604 N N . LEU A 1 78 ? 6.443 -7.783 -8.542 1.00 51.44 78 LEU A N 1
ATOM 605 C CA . LEU A 1 78 ? 6.742 -6.573 -7.770 1.00 51.44 78 LEU A CA 1
ATOM 606 C C . LEU A 1 78 ? 7.964 -5.930 -8.442 1.00 51.44 78 LEU A C 1
ATOM 608 O O . LEU A 1 78 ? 9.099 -6.186 -8.067 1.00 51.44 78 LEU A O 1
ATOM 612 N N . TYR A 1 79 ? 7.712 -5.289 -9.584 1.00 50.47 79 TYR A N 1
ATOM 613 C CA . TYR A 1 79 ? 8.651 -5.213 -10.707 1.00 50.47 79 TYR A CA 1
ATOM 614 C C . TYR A 1 79 ? 10.014 -4.571 -10.383 1.00 50.47 79 TYR A C 1
ATOM 616 O O . TYR A 1 79 ? 10.108 -3.347 -10.293 1.00 50.47 79 TYR A O 1
ATOM 624 N N . ASP A 1 80 ? 11.078 -5.381 -10.368 1.00 39.72 80 ASP A N 1
ATOM 625 C CA . ASP A 1 80 ? 12.397 -4.944 -10.835 1.00 39.72 80 ASP A CA 1
ATOM 626 C C . ASP A 1 80 ? 12.446 -4.931 -12.381 1.00 39.72 80 ASP A C 1
ATOM 628 O O . ASP A 1 80 ? 11.682 -5.616 -13.077 1.00 39.72 80 ASP A O 1
ATOM 632 N N . SER A 1 81 ? 13.296 -4.056 -12.921 1.00 39.50 81 SER A N 1
ATOM 633 C CA . SER A 1 81 ? 13.571 -3.792 -14.347 1.00 39.50 81 SER A CA 1
ATOM 634 C C . SER A 1 81 ? 13.703 -5.060 -15.197 1.00 39.50 81 SER A C 1
ATOM 636 O O . SER A 1 81 ? 13.101 -5.176 -16.274 1.00 39.50 81 SER A O 1
ATOM 638 N N . SER A 1 82 ? 14.486 -6.010 -14.693 1.00 46.56 82 SER A N 1
ATOM 639 C CA . SER A 1 82 ? 14.966 -7.180 -15.416 1.00 46.56 82 SER A CA 1
ATOM 640 C C . SER A 1 82 ? 13.830 -8.134 -15.777 1.00 46.56 82 SER A C 1
ATOM 642 O O . SER A 1 82 ? 13.727 -8.587 -16.922 1.00 46.56 82 SER A O 1
ATOM 644 N N . THR A 1 83 ? 12.906 -8.348 -14.841 1.00 42.66 83 THR A N 1
ATOM 645 C CA . THR A 1 83 ? 11.788 -9.280 -15.001 1.00 42.66 83 THR A CA 1
ATOM 646 C C . THR A 1 83 ? 10.738 -8.717 -15.960 1.00 42.66 83 THR A C 1
ATOM 648 O O . THR A 1 83 ? 10.239 -9.420 -16.835 1.00 42.66 83 THR A O 1
ATOM 651 N N . ARG A 1 84 ? 10.460 -7.404 -15.894 1.00 49.91 84 ARG A N 1
ATOM 652 C CA . ARG A 1 84 ? 9.494 -6.746 -16.794 1.00 49.91 84 ARG A CA 1
ATOM 653 C C . ARG A 1 84 ? 9.998 -6.661 -18.230 1.00 49.91 84 ARG A C 1
ATOM 655 O O . ARG A 1 84 ? 9.197 -6.792 -19.157 1.00 49.91 84 ARG A O 1
ATOM 662 N N . ARG A 1 85 ? 11.289 -6.379 -18.419 1.00 50.44 85 ARG A N 1
ATOM 663 C CA . ARG A 1 85 ? 11.907 -6.325 -19.745 1.00 50.44 85 ARG A CA 1
ATOM 664 C C . ARG A 1 85 ? 11.844 -7.700 -20.395 1.00 50.44 85 ARG A C 1
ATOM 666 O O . ARG A 1 85 ? 11.342 -7.791 -21.507 1.00 50.44 85 ARG A O 1
ATOM 673 N N . ARG A 1 86 ? 12.231 -8.757 -19.679 1.00 48.44 86 ARG A N 1
ATOM 674 C CA . ARG A 1 86 ? 12.124 -10.134 -20.170 1.00 48.44 86 ARG A CA 1
ATOM 675 C C . ARG A 1 86 ? 10.684 -10.490 -20.550 1.00 48.44 86 ARG A C 1
ATOM 677 O O . ARG A 1 86 ? 10.434 -10.752 -21.719 1.00 48.44 86 ARG A O 1
ATOM 684 N N . ASP A 1 87 ? 9.727 -10.338 -19.635 1.00 45.59 87 ASP A N 1
ATOM 685 C CA . ASP A 1 87 ? 8.330 -10.725 -19.879 1.00 45.59 87 ASP A CA 1
ATOM 686 C C . ASP A 1 87 ? 7.680 -9.948 -21.030 1.00 45.59 87 ASP A C 1
ATOM 688 O O . ASP A 1 87 ? 6.952 -10.530 -21.833 1.00 45.59 87 ASP A O 1
ATOM 692 N N . ARG A 1 88 ? 7.916 -8.630 -21.147 1.00 49.34 88 ARG A N 1
ATOM 693 C CA . ARG A 1 88 ? 7.347 -7.822 -22.246 1.00 49.34 88 ARG A CA 1
ATOM 694 C C . ARG A 1 88 ? 8.009 -8.084 -23.589 1.00 49.34 88 ARG A C 1
ATOM 696 O O . ARG A 1 88 ? 7.311 -7.994 -24.598 1.00 49.34 88 ARG A O 1
ATOM 703 N N . LEU A 1 89 ? 9.314 -8.342 -23.608 1.00 49.88 89 LEU A N 1
ATOM 704 C CA . LEU A 1 89 ? 10.035 -8.725 -24.820 1.00 49.88 89 LEU A CA 1
ATOM 705 C C . LEU A 1 89 ? 9.639 -10.144 -25.260 1.00 49.88 89 LEU A C 1
ATOM 707 O O . LEU A 1 89 ? 9.487 -10.384 -26.450 1.00 49.88 89 LEU A O 1
ATOM 711 N N . GLU A 1 90 ? 9.383 -11.056 -24.318 1.00 46.31 90 GLU A N 1
ATOM 712 C CA . GLU A 1 90 ? 8.929 -12.425 -24.597 1.00 46.31 90 GLU A CA 1
ATOM 713 C C . GLU A 1 90 ? 7.457 -12.488 -25.039 1.00 46.31 90 GLU A C 1
ATOM 715 O O . GLU A 1 90 ? 7.120 -13.223 -25.967 1.00 46.31 90 GLU A O 1
ATOM 720 N N . THR A 1 91 ? 6.557 -11.704 -24.430 1.00 47.38 91 THR A N 1
ATOM 721 C CA . THR A 1 91 ? 5.124 -11.707 -24.801 1.00 47.38 91 THR A CA 1
ATOM 722 C C . THR A 1 91 ? 4.799 -10.880 -26.042 1.00 47.38 91 THR A C 1
ATOM 724 O O . THR A 1 91 ? 3.812 -11.170 -26.722 1.00 47.38 91 THR A O 1
ATOM 727 N N . LYS A 1 92 ? 5.599 -9.863 -26.385 1.00 49.06 92 LYS A N 1
ATOM 728 C CA . LYS A 1 92 ? 5.476 -9.159 -27.666 1.00 49.06 92 LYS A CA 1
ATOM 729 C C . LYS A 1 92 ? 6.483 -9.752 -28.643 1.00 49.06 92 LYS A C 1
ATOM 731 O O . LYS A 1 92 ? 7.624 -9.318 -28.666 1.00 49.06 92 LYS A O 1
ATOM 736 N N . GLN A 1 93 ? 6.029 -10.663 -29.507 1.00 47.88 93 GLN A N 1
ATOM 737 C CA . GLN A 1 93 ? 6.773 -11.301 -30.617 1.00 47.88 93 GLN A CA 1
ATOM 738 C C . GLN A 1 93 ? 7.435 -10.337 -31.642 1.00 47.88 93 GLN A C 1
ATOM 740 O O . GLN A 1 93 ? 7.793 -10.753 -32.739 1.00 47.88 93 GLN A O 1
ATOM 745 N N . ALA A 1 94 ? 7.567 -9.048 -31.334 1.00 46.72 94 ALA A N 1
ATOM 746 C CA . ALA A 1 94 ? 8.016 -7.998 -32.235 1.00 46.72 94 ALA A CA 1
ATOM 747 C C . ALA A 1 94 ? 9.445 -7.502 -31.961 1.00 46.72 94 ALA A C 1
ATOM 749 O O . ALA A 1 94 ? 9.898 -6.631 -32.693 1.00 46.72 94 ALA A O 1
ATOM 750 N N . ILE A 1 95 ? 10.145 -7.999 -30.931 1.00 42.72 95 ILE A N 1
ATOM 751 C CA . ILE A 1 95 ? 11.498 -7.523 -30.596 1.00 42.72 95 ILE A CA 1
ATOM 752 C C . ILE A 1 95 ? 12.494 -8.696 -30.672 1.00 42.72 95 ILE A C 1
ATOM 754 O O . ILE A 1 95 ? 12.235 -9.739 -30.068 1.00 42.72 95 ILE A O 1
ATOM 758 N N . PRO A 1 96 ? 13.608 -8.574 -31.425 1.00 50.16 96 PRO A N 1
ATOM 759 C CA . PRO A 1 96 ? 14.589 -9.646 -31.591 1.00 50.16 96 PRO A CA 1
ATOM 760 C C . PRO A 1 96 ? 15.199 -10.109 -30.262 1.00 50.16 96 PRO A C 1
ATOM 762 O O . PRO A 1 96 ? 15.525 -9.299 -29.395 1.00 50.16 96 PRO A O 1
ATOM 765 N N . THR A 1 97 ? 15.455 -11.414 -30.139 1.00 49.81 97 THR A N 1
ATOM 766 C CA . THR A 1 97 ? 16.123 -12.039 -28.982 1.00 49.81 97 THR A CA 1
ATOM 767 C C . THR A 1 97 ? 17.530 -11.496 -28.699 1.00 49.81 97 THR A C 1
ATOM 769 O O . THR A 1 97 ? 18.050 -11.650 -27.602 1.00 49.81 97 THR A O 1
ATOM 772 N N . THR A 1 98 ? 18.158 -10.796 -29.639 1.00 49.72 98 THR A N 1
ATOM 773 C CA . THR A 1 98 ? 19.447 -10.119 -29.420 1.00 49.72 98 THR A CA 1
ATOM 774 C C . THR A 1 98 ? 19.347 -8.912 -28.476 1.00 49.72 98 THR A C 1
ATOM 776 O O . THR A 1 98 ? 20.362 -8.427 -27.993 1.00 49.72 98 THR A O 1
ATOM 779 N N . ALA A 1 99 ? 18.138 -8.434 -28.156 1.00 47.31 99 ALA A N 1
ATOM 780 C CA . ALA A 1 99 ? 17.911 -7.391 -27.152 1.00 47.31 99 ALA A CA 1
ATOM 781 C C . ALA A 1 99 ? 18.009 -7.898 -25.695 1.00 47.31 99 ALA A C 1
ATOM 783 O O . ALA A 1 99 ? 17.825 -7.103 -24.768 1.00 47.31 99 ALA A O 1
ATOM 784 N N . PHE A 1 100 ? 18.273 -9.195 -25.479 1.00 48.97 100 PHE A N 1
ATOM 785 C CA . PHE A 1 100 ? 18.450 -9.810 -24.156 1.00 48.97 100 PHE A CA 1
ATOM 786 C C . PHE A 1 100 ? 19.892 -9.736 -23.617 1.00 48.97 100 PHE A C 1
ATOM 788 O O . PHE A 1 100 ? 20.078 -9.946 -22.422 1.00 48.97 100 PHE A O 1
ATOM 795 N N . ASP A 1 101 ? 20.880 -9.388 -24.455 1.00 49.75 101 ASP A N 1
ATOM 796 C CA . ASP A 1 101 ? 22.306 -9.293 -24.074 1.00 49.75 101 ASP A CA 1
ATOM 797 C C . ASP A 1 101 ? 22.710 -7.921 -23.503 1.00 49.75 101 ASP A C 1
ATOM 799 O O . ASP A 1 101 ? 23.859 -7.702 -23.126 1.00 49.75 101 ASP A O 1
ATOM 803 N N . ILE A 1 102 ? 21.775 -6.972 -23.451 1.00 53.28 102 ILE A N 1
ATOM 804 C CA . ILE A 1 102 ? 22.017 -5.631 -22.916 1.00 53.28 102 ILE A CA 1
ATOM 805 C C . ILE A 1 102 ? 21.591 -5.629 -21.451 1.00 53.28 102 ILE A C 1
ATOM 807 O O . ILE A 1 102 ? 20.457 -6.012 -21.144 1.00 53.28 102 ILE A O 1
ATOM 811 N N . ASP A 1 103 ? 22.479 -5.141 -20.587 1.00 54.28 103 ASP A N 1
ATOM 812 C CA . ASP A 1 103 ? 22.239 -4.974 -19.156 1.00 54.28 103 ASP A CA 1
ATOM 813 C C . ASP A 1 103 ? 20.836 -4.363 -18.903 1.00 54.28 103 ASP A C 1
ATOM 815 O O . ASP A 1 103 ? 20.480 -3.336 -19.499 1.00 54.28 103 ASP A O 1
ATOM 819 N N . PRO A 1 104 ? 19.971 -5.039 -18.119 1.00 51.06 104 PRO A N 1
ATOM 820 C CA . PRO A 1 104 ? 18.594 -4.614 -17.897 1.00 51.06 104 PRO A CA 1
ATOM 821 C C . PRO A 1 104 ? 18.466 -3.308 -17.108 1.00 51.06 104 PRO A C 1
ATOM 823 O O . PRO A 1 104 ? 17.394 -2.701 -17.180 1.00 51.06 104 PRO A O 1
ATOM 826 N N . ASP A 1 105 ? 19.519 -2.885 -16.410 1.00 52.38 105 ASP A N 1
ATOM 827 C CA . ASP A 1 105 ? 19.534 -1.696 -15.553 1.00 52.38 105 ASP A CA 1
ATOM 828 C C . ASP A 1 105 ? 20.135 -0.469 -16.251 1.00 52.38 105 ASP A C 1
ATOM 830 O O . ASP A 1 105 ? 19.999 0.663 -15.779 1.00 52.38 105 ASP A O 1
ATOM 834 N N . VAL A 1 106 ? 20.718 -0.679 -17.431 1.00 61.69 106 VAL A N 1
ATOM 835 C CA . VAL A 1 106 ? 21.474 0.329 -18.168 1.00 61.69 106 VAL A CA 1
ATOM 836 C C . VAL A 1 106 ? 20.722 0.762 -19.424 1.00 61.69 106 VAL A C 1
ATOM 838 O O . VAL A 1 106 ? 20.139 -0.036 -20.166 1.00 61.69 106 VAL A O 1
ATOM 841 N N . CYS A 1 107 ? 20.727 2.064 -19.696 1.00 60.03 107 CYS A N 1
ATOM 842 C CA . CYS A 1 107 ? 20.123 2.606 -20.899 1.00 60.03 107 CYS A CA 1
ATOM 843 C C . CYS A 1 107 ? 20.885 2.138 -22.152 1.00 60.03 107 CYS A C 1
ATOM 845 O O . CYS A 1 107 ? 22.050 2.489 -22.314 1.00 60.03 107 CYS A O 1
ATOM 847 N N . PRO A 1 108 ? 20.232 1.470 -23.120 1.00 64.12 108 PRO A N 1
ATOM 848 C CA . PRO A 1 108 ? 20.867 1.045 -24.370 1.00 64.12 108 PRO A CA 1
ATOM 849 C C . PRO A 1 108 ? 21.298 2.223 -25.262 1.00 64.12 108 PRO A C 1
ATOM 851 O O . PRO A 1 108 ? 22.033 2.030 -26.222 1.00 64.12 108 PRO A O 1
ATOM 854 N N . ASN A 1 109 ? 20.794 3.433 -24.992 1.00 71.31 109 ASN A N 1
ATOM 855 C CA . ASN A 1 109 ? 21.076 4.622 -25.790 1.00 71.31 109 ASN A CA 1
ATOM 856 C C . ASN A 1 109 ? 22.294 5.408 -25.281 1.00 71.31 109 ASN A C 1
ATOM 858 O O . ASN A 1 109 ? 23.053 5.939 -26.083 1.00 71.31 109 ASN A O 1
ATOM 862 N N . CYS A 1 110 ? 22.468 5.524 -23.962 1.00 70.44 110 CYS A N 1
ATOM 863 C CA . CYS A 1 110 ? 23.516 6.371 -23.380 1.00 70.44 110 CYS A CA 1
ATOM 864 C C . CYS A 1 110 ? 24.299 5.714 -22.240 1.00 70.44 110 CYS A C 1
ATOM 866 O O . CYS A 1 110 ? 25.052 6.408 -21.567 1.00 70.44 110 CYS A O 1
ATOM 868 N N . GLU A 1 111 ? 24.064 4.427 -21.981 1.00 72.81 111 GLU A N 1
ATOM 869 C CA . GLU A 1 111 ? 24.656 3.662 -20.874 1.00 72.81 111 GLU A CA 1
ATOM 870 C C . GLU A 1 111 ? 24.370 4.231 -19.471 1.00 72.81 111 GLU A C 1
ATOM 872 O O . GLU A 1 111 ? 25.004 3.861 -18.491 1.00 72.81 111 GLU A O 1
ATOM 877 N N . GLY A 1 112 ? 23.384 5.124 -19.375 1.00 61.84 112 GLY A N 1
ATOM 878 C CA . GLY A 1 112 ? 22.981 5.778 -18.137 1.00 61.84 112 GLY A CA 1
ATOM 879 C C . GLY A 1 112 ? 21.962 4.988 -17.322 1.00 61.84 112 GLY A C 1
ATOM 880 O O . GLY A 1 112 ? 21.269 4.118 -17.858 1.00 61.84 112 GLY A O 1
ATOM 881 N N . ASP A 1 113 ? 21.797 5.356 -16.055 1.00 60.03 113 ASP A N 1
ATOM 882 C CA . ASP A 1 113 ? 20.906 4.654 -15.126 1.00 60.03 113 ASP A CA 1
ATOM 883 C C . ASP A 1 113 ? 19.442 4.752 -15.574 1.00 60.03 113 ASP A C 1
ATOM 885 O O . ASP A 1 113 ? 18.912 5.841 -15.847 1.00 60.03 113 ASP A O 1
ATOM 889 N N . LEU A 1 114 ? 18.733 3.624 -15.620 1.00 55.28 114 LEU A N 1
ATOM 890 C CA . LEU A 1 114 ? 17.296 3.628 -15.881 1.00 55.28 114 LEU A CA 1
ATOM 891 C C . LEU A 1 114 ? 16.515 4.067 -14.635 1.00 55.28 114 LEU A C 1
ATOM 893 O O . LEU A 1 114 ? 16.553 3.438 -13.583 1.00 55.28 114 LEU A O 1
ATOM 897 N N . ARG A 1 115 ? 15.739 5.145 -14.773 1.00 53.44 115 ARG A N 1
ATOM 898 C CA . ARG A 1 115 ? 14.725 5.564 -13.807 1.00 53.44 115 ARG A CA 1
ATOM 899 C C . ARG A 1 115 ? 13.410 4.859 -14.100 1.00 53.44 115 ARG A C 1
ATOM 901 O O . ARG A 1 115 ? 12.883 4.853 -15.216 1.00 53.44 115 ARG A O 1
ATOM 908 N N . HIS A 1 116 ? 12.847 4.268 -13.059 1.00 57.94 116 HIS A N 1
ATOM 909 C CA . HIS A 1 116 ? 11.511 3.705 -13.110 1.00 57.94 116 HIS A CA 1
ATOM 910 C C . HIS A 1 116 ? 10.527 4.722 -12.563 1.00 57.94 116 HIS A C 1
ATOM 912 O O . HIS A 1 116 ? 10.244 4.738 -11.365 1.00 57.94 116 HIS A O 1
ATOM 918 N N . ASP A 1 117 ? 9.973 5.550 -13.442 1.00 47.75 117 ASP A N 1
ATOM 919 C CA . ASP A 1 117 ? 8.856 6.394 -13.049 1.00 47.75 117 ASP A CA 1
ATOM 920 C C . ASP A 1 117 ? 7.705 5.465 -12.612 1.00 47.75 117 ASP A C 1
ATOM 922 O O . ASP A 1 117 ? 7.120 4.732 -13.419 1.00 47.75 117 ASP A O 1
ATOM 926 N N . ASN A 1 118 ? 7.395 5.487 -11.311 1.00 48.22 118 ASN A N 1
ATOM 927 C CA . ASN A 1 118 ? 6.300 4.762 -10.651 1.00 48.22 118 ASN A CA 1
ATOM 928 C C . ASN A 1 118 ? 6.487 3.241 -10.424 1.00 48.22 118 ASN A C 1
ATOM 930 O O . ASN A 1 118 ? 5.486 2.517 -10.355 1.00 48.22 118 ASN A O 1
ATOM 934 N N . ALA A 1 119 ? 7.716 2.717 -10.307 1.00 53.41 119 ALA A N 1
ATOM 935 C CA . ALA A 1 119 ? 7.908 1.355 -9.780 1.00 53.41 119 ALA A CA 1
ATOM 936 C C . ALA A 1 119 ? 7.867 1.340 -8.245 1.00 53.41 119 ALA A C 1
ATOM 938 O O . ALA A 1 119 ? 8.519 2.147 -7.590 1.00 53.41 119 ALA A O 1
ATOM 939 N N . LEU A 1 120 ? 7.107 0.401 -7.679 1.00 59.06 120 LEU A N 1
ATOM 940 C CA . LEU A 1 120 ? 7.093 0.148 -6.243 1.00 59.06 120 LEU A CA 1
ATOM 941 C C . LEU A 1 120 ? 8.288 -0.750 -5.895 1.00 59.06 120 LEU A C 1
ATOM 943 O O . LEU A 1 120 ? 8.224 -1.965 -6.080 1.00 59.06 120 LEU A O 1
ATOM 947 N N . ILE A 1 121 ? 9.384 -0.144 -5.441 1.00 63.75 121 ILE A N 1
ATOM 948 C CA . ILE A 1 121 ? 10.575 -0.868 -4.986 1.00 63.75 121 ILE A CA 1
ATOM 949 C C . ILE A 1 121 ? 10.354 -1.263 -3.525 1.00 63.75 121 ILE A C 1
ATOM 951 O O . ILE A 1 121 ? 10.106 -0.407 -2.683 1.00 63.75 121 ILE A O 1
ATOM 955 N N . LEU A 1 122 ? 10.411 -2.564 -3.245 1.00 66.62 122 LEU A N 1
ATOM 956 C CA . LEU A 1 122 ? 10.202 -3.140 -1.915 1.00 66.62 122 LEU A CA 1
ATOM 957 C C . LEU A 1 122 ? 11.443 -3.912 -1.477 1.00 66.62 122 LEU A C 1
ATOM 959 O O . LEU A 1 122 ? 12.059 -4.577 -2.323 1.00 66.62 122 LEU A O 1
ATOM 963 N N . SER A 1 123 ? 11.748 -3.866 -0.176 1.00 69.75 123 SER A N 1
ATOM 964 C CA . SER A 1 123 ? 12.789 -4.690 0.441 1.00 69.75 123 SER A CA 1
ATOM 965 C C . SER A 1 123 ? 12.486 -6.183 0.270 1.00 69.75 123 SER A C 1
ATOM 967 O O . SER A 1 123 ? 11.341 -6.589 0.038 1.00 69.75 123 SER A O 1
ATOM 969 N N . GLU A 1 124 ? 13.522 -7.022 0.344 1.00 71.56 124 GLU A N 1
ATOM 970 C CA . GLU A 1 124 ? 13.383 -8.478 0.214 1.00 71.56 124 GLU A CA 1
ATOM 971 C C . GLU A 1 124 ? 12.403 -9.044 1.251 1.00 71.56 124 GLU A C 1
ATOM 973 O O . GLU A 1 124 ? 11.512 -9.818 0.895 1.00 71.56 124 GLU A O 1
ATOM 978 N N . GLY A 1 125 ? 12.483 -8.562 2.495 1.00 72.50 125 GLY A N 1
ATOM 979 C CA . GLY A 1 125 ? 11.558 -8.931 3.562 1.00 72.50 125 GLY A CA 1
ATOM 980 C C . GLY A 1 125 ? 10.104 -8.603 3.215 1.00 72.50 125 GLY A C 1
ATOM 981 O O . GLY A 1 125 ? 9.232 -9.474 3.281 1.00 72.50 125 GLY A O 1
ATOM 982 N N . SER A 1 126 ? 9.834 -7.378 2.753 1.00 75.81 126 SER A N 1
ATOM 983 C CA . SER A 1 126 ? 8.489 -6.977 2.319 1.00 75.81 126 SER A CA 1
ATOM 984 C C . SER A 1 126 ? 7.954 -7.872 1.193 1.00 75.81 126 SER A C 1
ATOM 986 O O . SER A 1 126 ? 6.796 -8.300 1.234 1.00 75.81 126 SER A O 1
ATOM 988 N N . ARG A 1 127 ? 8.790 -8.213 0.199 1.00 74.69 127 ARG A N 1
ATOM 989 C CA . ARG A 1 127 ? 8.416 -9.132 -0.896 1.00 74.69 127 ARG A CA 1
ATOM 990 C C . ARG A 1 127 ? 8.064 -10.523 -0.365 1.00 74.69 127 ARG A C 1
ATOM 992 O O . ARG A 1 127 ? 7.069 -11.108 -0.803 1.00 74.69 127 ARG A O 1
ATOM 999 N N . GLU A 1 128 ? 8.844 -11.040 0.581 1.00 75.06 128 GLU A N 1
ATOM 1000 C CA . GLU A 1 128 ? 8.611 -12.351 1.186 1.00 75.06 128 GLU A CA 1
ATOM 1001 C C . GLU A 1 128 ? 7.267 -12.399 1.928 1.00 75.06 128 GLU A C 1
ATOM 1003 O O . GLU A 1 128 ? 6.485 -13.327 1.701 1.00 75.06 128 GLU A O 1
ATOM 1008 N N . ILE A 1 129 ? 6.949 -11.388 2.746 1.00 77.81 129 ILE A N 1
ATOM 1009 C CA . ILE A 1 129 ? 5.646 -11.269 3.426 1.00 77.81 129 ILE A CA 1
ATOM 1010 C C . ILE A 1 129 ? 4.507 -11.272 2.406 1.00 77.81 129 ILE A C 1
ATOM 1012 O O . ILE A 1 129 ? 3.581 -12.079 2.504 1.00 77.81 129 ILE A O 1
ATOM 1016 N N . ILE A 1 130 ? 4.585 -10.390 1.406 1.00 77.81 130 ILE A N 1
ATOM 1017 C CA . ILE A 1 130 ? 3.536 -10.203 0.395 1.00 77.81 130 ILE A CA 1
ATOM 1018 C C . ILE A 1 130 ? 3.241 -11.509 -0.349 1.00 77.81 130 ILE A C 1
ATOM 1020 O O . ILE A 1 130 ? 2.077 -11.821 -0.600 1.00 77.81 130 ILE A O 1
ATOM 1024 N N . SER A 1 131 ? 4.275 -12.299 -0.657 1.00 74.81 131 SER A N 1
ATOM 1025 C CA . SER A 1 131 ? 4.135 -13.586 -1.352 1.00 74.81 131 SER A CA 1
ATOM 1026 C C . SER A 1 131 ? 3.350 -14.643 -0.562 1.00 74.81 131 SER A C 1
ATOM 1028 O O . SER A 1 131 ? 2.762 -15.547 -1.159 1.00 74.81 131 SER A O 1
ATOM 1030 N N . LYS A 1 132 ? 3.313 -14.526 0.772 1.00 76.19 132 LYS A N 1
ATOM 1031 C CA . LYS A 1 132 ? 2.640 -15.469 1.680 1.00 76.19 132 LYS A CA 1
ATOM 1032 C C . LYS A 1 132 ? 1.194 -15.075 1.983 1.00 76.19 132 LYS A C 1
ATOM 1034 O O . LYS A 1 132 ? 0.453 -15.880 2.548 1.00 76.19 132 LYS A O 1
ATOM 1039 N N . LEU A 1 133 ? 0.773 -13.859 1.626 1.00 74.69 133 LEU A N 1
ATOM 1040 C CA . LEU A 1 133 ? -0.578 -13.382 1.909 1.00 74.69 133 LEU A CA 1
ATOM 1041 C C . LEU A 1 133 ? -1.604 -14.002 0.940 1.00 74.69 133 LEU A C 1
ATOM 1043 O O . LEU A 1 133 ? -1.390 -14.026 -0.271 1.00 74.69 133 LEU A O 1
ATOM 1047 N N . PRO A 1 134 ? -2.769 -14.457 1.436 1.00 68.38 134 PRO A N 1
ATOM 1048 C CA . PRO A 1 134 ? -3.733 -15.217 0.635 1.00 68.38 134 PRO A CA 1
ATOM 1049 C C . PRO A 1 134 ? -4.566 -14.362 -0.341 1.00 68.38 134 PRO A C 1
ATOM 1051 O O . PRO A 1 134 ? -5.377 -14.903 -1.094 1.00 68.38 134 PRO A O 1
ATOM 1054 N N . ARG A 1 135 ? -4.435 -13.028 -0.316 1.00 70.31 135 ARG A N 1
ATOM 1055 C CA . ARG A 1 135 ? -5.287 -12.102 -1.086 1.00 70.31 135 ARG A CA 1
ATOM 1056 C C . ARG A 1 135 ? -4.671 -11.741 -2.432 1.00 70.31 135 ARG A C 1
ATOM 1058 O O . ARG A 1 135 ? -3.468 -11.564 -2.564 1.00 70.31 135 ARG A O 1
ATOM 1065 N N . GLU A 1 136 ? -5.538 -11.539 -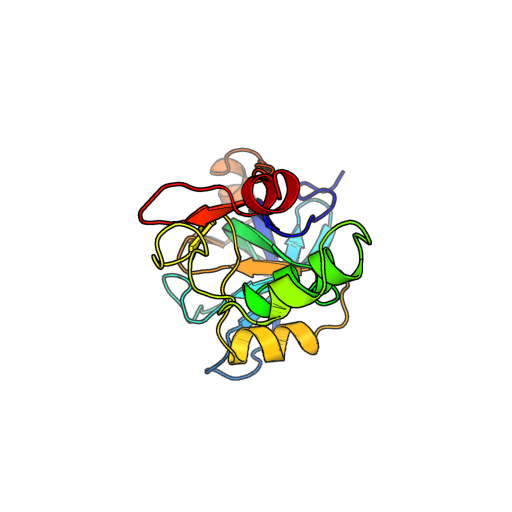3.421 1.00 69.88 136 GLU A N 1
ATOM 1066 C CA . GLU A 1 136 ? -5.142 -11.137 -4.775 1.00 69.88 136 GLU A CA 1
ATOM 1067 C C . GLU A 1 136 ? -4.726 -9.663 -4.884 1.00 69.88 136 GLU A C 1
ATOM 1069 O O . GLU A 1 136 ? -3.929 -9.316 -5.749 1.00 69.88 136 GLU A O 1
ATOM 1074 N N . PHE A 1 137 ? -5.245 -8.796 -4.012 1.00 77.94 137 PHE A N 1
ATOM 1075 C CA . PHE A 1 137 ? -4.834 -7.399 -3.932 1.00 77.94 137 PHE A CA 1
ATOM 1076 C C . PHE A 1 137 ? -4.709 -6.951 -2.476 1.00 77.94 137 PHE A C 1
ATOM 1078 O O . PHE A 1 137 ? -5.512 -7.338 -1.625 1.00 77.94 137 PHE A O 1
ATOM 1085 N N . MET A 1 138 ? -3.712 -6.113 -2.213 1.00 86.50 138 MET A N 1
ATOM 1086 C CA . MET A 1 138 ? -3.420 -5.500 -0.917 1.00 86.50 138 MET A CA 1
ATOM 1087 C C . MET A 1 138 ? -2.924 -4.068 -1.112 1.00 86.50 138 MET A C 1
ATOM 1089 O O . MET A 1 138 ? -2.705 -3.631 -2.243 1.00 86.50 138 MET A O 1
ATOM 1093 N N . LEU A 1 139 ? -2.769 -3.334 -0.019 1.00 89.44 139 LEU A N 1
ATOM 1094 C CA . LEU A 1 139 ? -2.201 -1.991 -0.006 1.00 89.44 139 LEU A CA 1
ATOM 1095 C C . LEU A 1 139 ? -0.813 -2.037 0.632 1.00 89.44 139 LEU A C 1
ATOM 1097 O O . LEU A 1 139 ? -0.569 -2.870 1.497 1.00 89.44 139 LEU A O 1
ATOM 1101 N N . ILE A 1 140 ? 0.092 -1.165 0.203 1.00 88.69 140 ILE A N 1
ATOM 1102 C CA . ILE A 1 140 ? 1.459 -1.098 0.722 1.00 88.69 140 ILE A CA 1
ATOM 1103 C C . ILE A 1 140 ? 1.786 0.344 1.088 1.00 88.69 140 ILE A C 1
ATOM 1105 O O . ILE A 1 140 ? 1.676 1.234 0.241 1.00 88.69 140 ILE A O 1
ATOM 1109 N N . ALA A 1 141 ? 2.177 0.566 2.340 1.00 90.31 141 ALA A N 1
ATOM 1110 C CA . ALA A 1 141 ? 2.759 1.818 2.796 1.00 90.31 141 ALA A CA 1
ATOM 1111 C C . ALA A 1 141 ? 4.281 1.772 2.623 1.00 90.31 141 ALA A C 1
ATOM 1113 O O . ALA A 1 141 ? 4.897 0.750 2.903 1.00 90.31 141 ALA A O 1
ATOM 1114 N N . THR A 1 142 ? 4.863 2.857 2.120 1.00 84.62 142 THR A N 1
ATOM 1115 C CA . THR A 1 142 ? 6.299 2.998 1.841 1.00 84.62 142 THR A CA 1
ATOM 1116 C C . THR A 1 142 ? 6.845 4.293 2.444 1.00 84.62 142 THR A C 1
ATOM 1118 O O . THR A 1 142 ? 6.125 5.016 3.131 1.00 84.62 142 THR A O 1
ATOM 1121 N N . ALA A 1 143 ? 8.096 4.645 2.133 1.00 84.12 143 ALA A N 1
ATOM 1122 C CA . ALA A 1 143 ? 8.722 5.907 2.539 1.00 84.12 143 ALA A CA 1
ATOM 1123 C C . ALA A 1 143 ? 7.927 7.178 2.164 1.00 84.12 143 ALA A C 1
ATOM 1125 O O . ALA A 1 143 ? 8.061 8.207 2.823 1.00 84.12 143 ALA A O 1
ATOM 1126 N N . GLU A 1 144 ? 7.096 7.130 1.115 1.00 82.94 144 GLU A N 1
ATOM 1127 C CA . GLU A 1 144 ? 6.235 8.258 0.715 1.00 82.94 144 GLU A CA 1
ATOM 1128 C C . GLU A 1 144 ? 4.916 8.325 1.496 1.00 82.94 144 GLU A C 1
ATOM 1130 O O . GLU A 1 144 ? 4.182 9.318 1.405 1.00 82.94 144 GLU A O 1
ATOM 1135 N N . SER A 1 145 ? 4.571 7.253 2.205 1.00 89.19 145 SER A N 1
ATOM 1136 C CA . SER A 1 145 ? 3.302 7.140 2.901 1.00 89.19 145 SER A CA 1
ATOM 1137 C C . SER A 1 145 ? 3.304 7.936 4.197 1.00 89.19 145 SER A C 1
ATOM 1139 O O . SER A 1 145 ? 4.334 8.213 4.809 1.00 89.19 145 SER A O 1
ATOM 1141 N N . ARG A 1 146 ? 2.106 8.303 4.638 1.00 91.31 146 ARG A N 1
ATOM 1142 C CA . ARG A 1 146 ? 1.879 8.920 5.941 1.00 91.31 146 ARG A CA 1
ATOM 1143 C C . ARG A 1 146 ? 0.701 8.235 6.595 1.00 91.31 146 ARG A C 1
ATOM 1145 O O . ARG A 1 146 ? -0.332 8.069 5.951 1.00 91.31 146 ARG A O 1
ATOM 1152 N N . ILE A 1 147 ? 0.871 7.848 7.851 1.00 92.69 147 ILE A N 1
ATOM 1153 C CA . ILE A 1 147 ? -0.183 7.210 8.627 1.00 92.69 147 ILE A CA 1
ATOM 1154 C C . ILE A 1 147 ? -0.465 8.071 9.855 1.00 92.69 147 ILE A C 1
ATOM 1156 O O . ILE A 1 147 ? 0.432 8.332 10.656 1.00 92.69 147 ILE A O 1
ATOM 1160 N N . THR A 1 148 ? -1.712 8.514 9.997 1.00 92.62 148 THR A N 1
ATOM 1161 C CA . THR A 1 148 ? -2.153 9.386 11.094 1.00 92.62 148 THR A CA 1
ATOM 1162 C C . THR A 1 148 ? -3.164 8.646 11.962 1.00 92.62 148 THR A C 1
ATOM 1164 O O . THR A 1 148 ? -4.143 8.103 11.456 1.00 92.62 148 THR A O 1
ATOM 1167 N N . HIS A 1 149 ? -2.954 8.619 13.279 1.00 93.81 149 HIS A N 1
ATOM 1168 C CA . HIS A 1 149 ? -3.915 8.051 14.232 1.00 93.81 149 HIS A CA 1
ATOM 1169 C C . HIS A 1 149 ? -4.986 9.082 14.603 1.00 93.81 149 HIS A C 1
ATOM 1171 O O . HIS A 1 149 ? -4.652 10.183 15.035 1.00 93.81 149 HIS A O 1
ATOM 1177 N N . HIS A 1 150 ? -6.263 8.712 14.472 1.00 90.00 150 HIS A N 1
ATOM 1178 C CA . HIS A 1 150 ? -7.408 9.562 14.828 1.00 90.00 150 HIS A CA 1
ATOM 1179 C C . HIS A 1 150 ? -8.179 9.067 16.058 1.00 90.00 150 HIS A C 1
ATOM 1181 O O . HIS A 1 150 ? -8.997 9.799 16.607 1.00 90.00 150 HIS A O 1
ATOM 1187 N N . GLY A 1 151 ? -7.955 7.831 16.512 1.00 90.94 151 GLY A N 1
ATOM 1188 C CA . GLY A 1 151 ? -8.715 7.241 17.614 1.00 90.94 151 GLY A CA 1
ATOM 1189 C C . GLY A 1 151 ? -10.116 6.823 17.176 1.00 90.94 151 GLY A C 1
ATOM 1190 O O . GLY A 1 151 ? -10.352 5.644 16.944 1.00 90.94 151 GLY A O 1
ATOM 1191 N N . ASN A 1 152 ? -11.052 7.761 17.024 1.00 88.44 152 ASN A N 1
ATOM 1192 C CA . ASN A 1 152 ? -12.445 7.442 16.695 1.00 88.44 152 ASN A CA 1
ATOM 1193 C C . ASN A 1 152 ? -12.829 7.780 15.238 1.00 88.44 152 ASN A C 1
ATOM 1195 O O . ASN A 1 152 ? -12.147 8.522 14.531 1.00 88.44 152 ASN A O 1
ATOM 1199 N N . LYS A 1 153 ? -13.963 7.223 14.788 1.00 84.75 153 LYS A N 1
ATOM 1200 C CA . LYS A 1 153 ? -14.476 7.394 13.418 1.00 84.75 153 LYS A CA 1
ATOM 1201 C C . LYS A 1 153 ? -14.840 8.843 13.082 1.00 84.75 153 LYS A C 1
ATOM 1203 O O . LYS A 1 153 ? -14.672 9.246 11.935 1.00 84.75 153 LYS A O 1
ATOM 1208 N N . ALA A 1 154 ? -15.391 9.593 14.038 1.00 82.25 154 ALA A N 1
ATOM 1209 C CA . ALA A 1 154 ? -15.858 10.956 13.795 1.00 82.25 154 ALA A CA 1
ATOM 1210 C C . ALA A 1 154 ? -14.673 11.883 13.491 1.00 82.25 154 ALA A C 1
ATOM 1212 O O . ALA A 1 154 ? -14.675 12.545 12.454 1.00 82.25 154 ALA A O 1
ATOM 1213 N N . ASP A 1 155 ? -13.628 11.808 14.315 1.00 81.81 155 ASP A N 1
ATOM 1214 C CA . ASP A 1 155 ? -12.398 12.591 14.169 1.00 81.81 155 ASP A CA 1
ATOM 1215 C C . ASP A 1 155 ? -11.659 12.253 12.868 1.00 81.81 155 ASP A C 1
ATOM 1217 O O . ASP A 1 155 ? -11.095 13.133 12.215 1.00 81.81 155 ASP A O 1
ATOM 1221 N N . ALA A 1 156 ? -11.680 10.980 12.459 1.00 79.31 156 ALA A N 1
ATOM 1222 C CA . ALA A 1 156 ? -11.114 10.559 11.183 1.00 79.31 156 ALA A CA 1
ATOM 1223 C C . ALA A 1 156 ? -11.875 11.188 10.006 1.00 79.31 156 ALA A C 1
ATOM 1225 O O . ALA A 1 156 ? -11.274 11.807 9.131 1.00 79.31 156 ALA A O 1
ATOM 1226 N N . LEU A 1 157 ? -13.207 11.075 9.987 1.00 75.06 157 LEU A N 1
ATOM 1227 C CA . LEU A 1 157 ? -14.026 11.537 8.863 1.00 75.06 157 LEU A CA 1
ATOM 1228 C C . LEU A 1 157 ? -14.071 13.064 8.719 1.00 75.06 157 LEU A C 1
ATOM 1230 O O . LEU A 1 157 ? -14.162 13.546 7.593 1.00 75.06 157 LEU A O 1
ATOM 1234 N N . GLU A 1 158 ? -13.990 13.820 9.816 1.00 73.56 158 GLU A N 1
ATOM 1235 C CA . GLU A 1 158 ? -13.996 15.291 9.788 1.00 73.56 158 GLU A CA 1
ATOM 1236 C C . GLU A 1 158 ? -12.732 15.874 9.134 1.00 73.56 158 GLU A C 1
ATOM 1238 O O . GLU A 1 15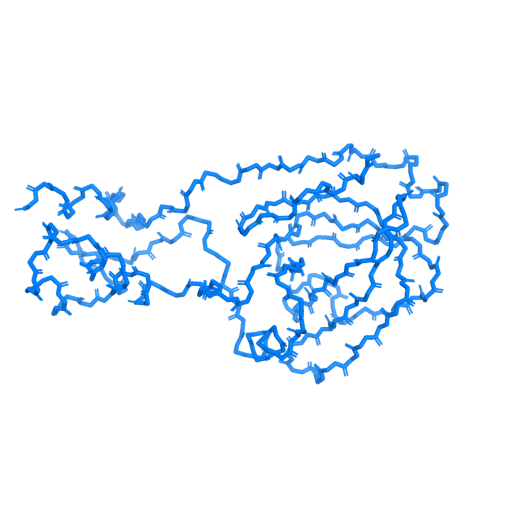8 ? -12.794 16.897 8.454 1.00 73.56 158 GLU A O 1
ATOM 1243 N N . ASN A 1 159 ? -11.595 15.189 9.273 1.00 59.94 159 ASN A N 1
ATOM 1244 C CA . ASN A 1 159 ? -10.297 15.662 8.790 1.00 59.94 159 ASN A CA 1
ATOM 1245 C C . ASN A 1 159 ? -9.929 15.168 7.378 1.00 59.94 159 ASN A C 1
ATOM 1247 O O . ASN A 1 159 ? -8.868 15.522 6.865 1.00 59.94 159 ASN A O 1
ATOM 1251 N N . THR A 1 160 ? -10.773 14.357 6.728 1.00 59.34 160 THR A N 1
ATOM 1252 C CA . THR A 1 160 ? -10.369 13.632 5.513 1.00 59.34 160 THR A CA 1
ATOM 1253 C C . THR A 1 160 ? -10.733 14.361 4.218 1.00 59.34 160 THR A C 1
ATOM 1255 O O . THR A 1 160 ? -11.905 14.583 3.905 1.00 59.34 160 THR A O 1
ATOM 1258 N N . ALA A 1 161 ? -9.726 14.618 3.379 1.00 52.38 161 ALA A N 1
ATOM 1259 C CA . ALA A 1 161 ? -9.930 14.878 1.958 1.00 52.38 161 ALA A CA 1
ATOM 1260 C C . ALA A 1 161 ? -10.225 13.555 1.225 1.00 52.38 161 ALA A C 1
ATOM 1262 O O . ALA A 1 161 ? -9.486 12.583 1.350 1.00 52.38 161 ALA A O 1
ATOM 1263 N N . ILE A 1 162 ? -11.334 13.546 0.482 1.00 53.41 162 ILE A N 1
ATOM 1264 C CA . ILE A 1 162 ? -11.902 12.461 -0.337 1.00 53.41 162 ILE A CA 1
ATOM 1265 C C . ILE A 1 162 ? -10.855 11.469 -0.868 1.00 53.41 162 ILE A C 1
ATOM 1267 O O . ILE A 1 162 ? -9.841 11.867 -1.443 1.00 53.41 162 ILE A O 1
ATOM 1271 N N . THR A 1 163 ? -11.179 10.174 -0.772 1.00 55.44 163 THR A N 1
ATOM 1272 C CA . THR A 1 163 ? -10.448 9.079 -1.414 1.00 55.44 163 THR A CA 1
ATOM 1273 C C . THR A 1 163 ? -10.218 9.382 -2.887 1.00 55.44 163 THR A C 1
ATOM 1275 O O . THR A 1 163 ? -11.116 9.249 -3.716 1.00 55.44 163 THR A O 1
ATOM 1278 N N . SER A 1 164 ? -9.005 9.809 -3.224 1.00 53.81 164 SER A N 1
ATOM 1279 C CA . SER A 1 164 ? -8.584 9.940 -4.608 1.00 53.81 164 SER A CA 1
ATOM 1280 C C . SER A 1 164 ? -7.713 8.739 -4.926 1.00 53.81 164 SER A C 1
ATOM 1282 O O . SER A 1 164 ? -6.578 8.617 -4.472 1.00 53.81 164 SER A O 1
ATOM 1284 N N . ALA A 1 165 ? -8.270 7.810 -5.702 1.00 53.34 165 ALA A N 1
ATOM 1285 C CA . ALA A 1 165 ? -7.421 6.989 -6.540 1.00 53.34 165 ALA A CA 1
ATOM 1286 C C . ALA A 1 165 ? -6.810 7.962 -7.547 1.00 53.34 165 ALA A C 1
ATOM 1288 O O . ALA A 1 165 ? -7.510 8.444 -8.439 1.00 53.34 165 ALA A O 1
ATOM 1289 N N . ILE A 1 166 ? -5.542 8.316 -7.367 1.00 53.91 166 ILE A N 1
ATOM 1290 C CA . ILE A 1 166 ? -4.797 8.976 -8.431 1.00 53.91 166 ILE A CA 1
ATOM 1291 C C . ILE A 1 166 ? -4.266 7.819 -9.269 1.00 53.91 166 ILE A C 1
ATOM 1293 O O . ILE A 1 166 ? -3.321 7.153 -8.826 1.00 53.91 166 ILE A O 1
ATOM 1297 N N . PRO A 1 167 ? -4.883 7.497 -10.426 1.00 45.56 167 PRO A N 1
ATOM 1298 C CA . PRO A 1 167 ? -4.280 6.541 -11.332 1.00 45.56 167 PRO A CA 1
ATOM 1299 C C . PRO A 1 167 ? -2.893 7.080 -11.662 1.00 45.56 167 PRO A C 1
ATOM 1301 O O . PRO A 1 167 ? -2.752 8.154 -12.250 1.00 45.56 167 PRO A O 1
ATOM 1304 N N . SER A 1 168 ? -1.862 6.365 -11.217 1.00 48.56 168 SER A N 1
ATOM 1305 C CA . SER A 1 168 ? -0.521 6.647 -11.690 1.00 48.56 168 SER A CA 1
ATOM 1306 C C . SER A 1 168 ? -0.534 6.394 -13.195 1.00 48.56 168 SER A C 1
ATOM 1308 O O . SER A 1 168 ? -1.158 5.443 -13.683 1.00 48.56 168 SER A O 1
ATOM 1310 N N . SER A 1 169 ? 0.104 7.282 -13.958 1.00 44.53 169 SER A N 1
ATOM 1311 C CA . SER A 1 169 ? 0.392 6.997 -15.361 1.00 44.53 169 SER A CA 1
ATOM 1312 C C . SER A 1 169 ? 1.028 5.607 -15.450 1.00 44.53 169 SER A C 1
ATOM 1314 O O . SER A 1 169 ? 1.832 5.271 -14.572 1.00 44.53 169 SER A O 1
ATOM 1316 N N . PRO A 1 170 ? 0.695 4.796 -16.476 1.00 47.09 170 PRO A N 1
ATOM 1317 C CA . PRO A 1 170 ? 1.279 3.472 -16.622 1.00 47.09 170 PRO A CA 1
ATOM 1318 C C . PRO A 1 170 ? 2.801 3.593 -16.489 1.00 47.09 170 PRO A C 1
ATOM 1320 O O . PRO A 1 170 ? 3.375 4.503 -17.093 1.00 47.09 170 PRO A O 1
ATOM 1323 N N . PRO A 1 171 ? 3.434 2.750 -15.659 1.00 48.59 171 PRO A N 1
ATOM 1324 C CA . PRO A 1 171 ? 4.828 2.926 -15.281 1.00 48.59 171 PRO A CA 1
ATOM 1325 C C . PRO A 1 171 ? 5.703 2.968 -16.532 1.00 48.59 171 PRO A C 1
ATOM 1327 O O . PRO A 1 171 ? 5.631 2.063 -17.368 1.00 48.59 171 PRO A O 1
ATOM 1330 N N . ARG A 1 172 ? 6.501 4.029 -16.664 1.00 50.19 172 ARG A N 1
ATOM 1331 C CA . ARG A 1 172 ? 7.407 4.240 -17.796 1.00 50.19 172 ARG A CA 1
ATOM 1332 C C . ARG A 1 172 ? 8.824 3.955 -17.321 1.00 50.19 172 ARG A C 1
ATOM 1334 O O . ARG A 1 172 ? 9.237 4.432 -16.272 1.00 50.19 172 ARG A O 1
ATOM 1341 N N . VAL A 1 173 ? 9.563 3.157 -18.086 1.00 56.31 173 VAL A N 1
ATOM 1342 C CA . VAL A 1 173 ? 11.009 3.023 -17.881 1.00 56.31 173 VAL A CA 1
ATOM 1343 C C . VAL A 1 173 ? 11.669 4.112 -18.715 1.00 56.31 173 VAL A C 1
ATOM 1345 O O . VAL A 1 173 ? 11.564 4.085 -19.946 1.00 56.31 173 VAL A O 1
ATOM 1348 N N . VAL A 1 174 ? 12.281 5.081 -18.046 1.00 57.31 174 VAL A N 1
ATOM 1349 C CA . VAL A 1 174 ? 12.880 6.271 -18.654 1.00 57.31 174 VAL A CA 1
ATOM 1350 C C . VAL A 1 174 ? 14.335 6.338 -18.217 1.00 57.31 174 VAL A C 1
ATOM 1352 O O . VAL A 1 174 ? 14.630 6.193 -17.042 1.00 57.31 174 VAL A O 1
ATOM 1355 N N . CYS A 1 175 ? 15.274 6.550 -19.131 1.00 56.78 175 CYS A N 1
ATOM 1356 C CA . CYS A 1 175 ? 16.655 6.787 -18.715 1.00 56.78 175 CYS A CA 1
ATOM 1357 C C . CYS A 1 175 ? 16.771 8.099 -17.928 1.00 56.78 175 CYS A C 1
ATOM 1359 O O . CYS A 1 175 ? 16.296 9.135 -18.391 1.00 56.78 175 CYS A O 1
ATOM 1361 N N . SER A 1 176 ? 17.439 8.058 -16.776 1.00 54.25 176 SER A N 1
ATOM 1362 C CA . SER A 1 176 ? 17.693 9.226 -15.923 1.00 54.25 176 SER A CA 1
ATOM 1363 C C . SER A 1 176 ? 18.544 10.285 -16.608 1.00 54.25 176 SER A C 1
ATOM 1365 O O . SER A 1 17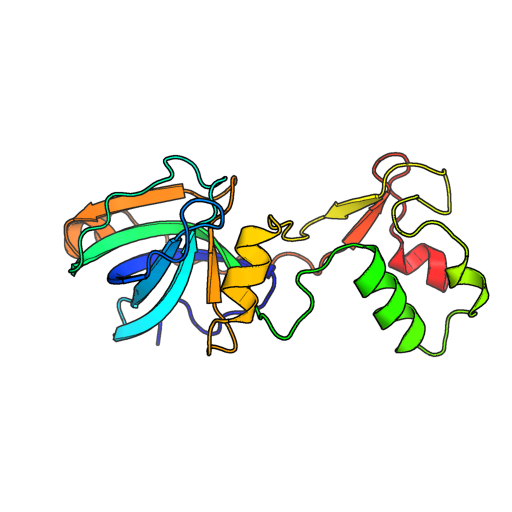6 ? 18.345 11.472 -16.364 1.00 54.25 176 SER A O 1
ATOM 1367 N N . ASP A 1 177 ? 19.464 9.849 -17.468 1.00 58.00 177 ASP A N 1
ATOM 1368 C CA . ASP A 1 177 ? 20.515 10.708 -18.006 1.00 58.00 177 ASP A CA 1
ATOM 1369 C C . ASP A 1 177 ? 20.114 11.330 -19.343 1.00 58.00 177 ASP A C 1
ATOM 1371 O O . ASP A 1 177 ? 20.317 12.521 -19.569 1.00 58.00 177 ASP A O 1
ATOM 1375 N N . CYS A 1 178 ? 19.494 10.546 -20.231 1.00 63.50 178 CYS A N 1
ATOM 1376 C CA . CYS A 1 178 ? 19.096 11.013 -21.563 1.00 63.50 178 CYS A CA 1
ATOM 1377 C C . CYS A 1 178 ? 17.578 11.125 -21.770 1.00 63.50 178 CYS A C 1
ATOM 1379 O O . CYS A 1 178 ? 17.142 11.496 -22.859 1.00 63.50 178 CYS A O 1
ATOM 1381 N N . GLY A 1 179 ? 16.754 10.774 -20.776 1.00 55.84 179 GLY A N 1
ATOM 1382 C CA . GLY A 1 179 ? 15.291 10.878 -20.859 1.00 55.84 179 GLY A CA 1
ATOM 1383 C C . GLY A 1 179 ? 14.626 9.894 -21.830 1.00 55.84 179 GLY A C 1
ATOM 1384 O O . GLY A 1 179 ? 13.438 10.023 -22.121 1.00 55.84 179 GLY A O 1
ATOM 1385 N N . THR A 1 180 ? 15.366 8.912 -22.357 1.00 64.69 180 THR A N 1
ATOM 1386 C CA . THR A 1 180 ? 14.837 7.973 -23.359 1.00 64.69 180 THR A CA 1
ATOM 1387 C C . THR A 1 180 ? 13.774 7.067 -22.736 1.00 64.69 180 THR A C 1
ATOM 1389 O O . THR A 1 180 ? 14.059 6.354 -21.774 1.00 64.69 180 THR A O 1
ATOM 1392 N N . ALA A 1 181 ? 12.570 7.037 -23.315 1.00 64.94 181 ALA A N 1
ATOM 1393 C CA . ALA A 1 181 ? 11.525 6.081 -22.958 1.00 64.94 181 ALA A CA 1
ATOM 1394 C C . ALA A 1 181 ? 11.820 4.712 -23.595 1.00 64.94 181 ALA A C 1
ATOM 1396 O O . ALA A 1 181 ? 11.730 4.541 -24.813 1.00 64.94 181 ALA A O 1
ATOM 1397 N N . MET A 1 182 ? 12.151 3.713 -22.774 1.00 63.44 182 MET A N 1
ATOM 1398 C CA . MET A 1 182 ? 12.623 2.407 -23.259 1.00 63.44 182 MET A CA 1
ATOM 1399 C C . MET A 1 182 ? 11.598 1.690 -24.142 1.00 63.44 182 MET A C 1
ATOM 1401 O O . MET A 1 182 ? 11.960 1.042 -25.117 1.00 63.44 182 MET A O 1
ATOM 1405 N N . GLU A 1 183 ? 10.304 1.836 -23.846 1.00 59.69 183 GLU A N 1
ATOM 1406 C CA . GLU A 1 183 ? 9.240 1.237 -24.661 1.00 59.69 183 GLU A CA 1
ATOM 1407 C C . GLU A 1 183 ? 9.180 1.760 -26.101 1.00 59.69 183 GLU A C 1
ATOM 1409 O O . GLU A 1 183 ? 8.672 1.058 -26.974 1.00 59.69 183 GLU A O 1
ATOM 1414 N N . GLU A 1 184 ? 9.610 2.998 -26.341 1.00 63.12 184 GLU A N 1
ATOM 1415 C CA . GLU A 1 184 ? 9.591 3.620 -27.667 1.00 63.12 184 GLU A CA 1
ATOM 1416 C C . GLU A 1 184 ? 10.883 3.326 -28.422 1.00 63.12 184 GLU A C 1
ATOM 1418 O O . GLU A 1 184 ? 10.819 2.980 -29.599 1.00 63.12 184 GLU A O 1
ATOM 1423 N N . TYR A 1 185 ? 12.024 3.353 -27.726 1.00 61.53 185 TYR A N 1
ATOM 1424 C CA . TYR A 1 185 ? 13.331 3.000 -28.284 1.00 61.53 185 TYR A CA 1
ATOM 1425 C C . TYR A 1 185 ? 13.319 1.612 -28.943 1.00 61.53 185 TYR A C 1
ATOM 1427 O O . TYR A 1 185 ? 13.678 1.478 -30.108 1.00 61.53 185 TYR A O 1
ATOM 1435 N N . TYR A 1 186 ? 12.806 0.589 -28.249 1.00 56.41 186 TYR A N 1
ATOM 1436 C CA . TYR A 1 186 ? 12.751 -0.775 -28.796 1.00 56.41 186 TYR A CA 1
ATOM 1437 C C . TYR A 1 186 ? 11.684 -0.995 -29.879 1.00 56.41 186 TYR A C 1
ATOM 1439 O O . TYR A 1 186 ? 11.693 -2.041 -30.513 1.00 56.41 186 TYR A O 1
ATOM 1447 N N . LYS A 1 187 ? 10.743 -0.065 -30.091 1.00 56.66 187 LYS A N 1
ATOM 1448 C CA . LYS A 1 187 ? 9.769 -0.155 -31.200 1.00 56.66 187 LYS A CA 1
ATOM 1449 C C . LYS A 1 187 ? 10.291 0.451 -32.501 1.00 56.66 187 LYS A C 1
ATOM 1451 O O . LYS A 1 187 ? 9.671 0.253 -33.541 1.00 56.66 187 LYS A O 1
ATOM 1456 N N . GLN A 1 188 ? 11.331 1.276 -32.415 1.00 56.03 188 GLN A N 1
ATOM 1457 C CA . GLN A 1 188 ? 11.922 1.981 -33.552 1.00 56.03 188 GLN A CA 1
ATOM 1458 C C . GLN A 1 188 ? 13.108 1.222 -34.167 1.00 56.03 188 GLN A C 1
ATOM 1460 O O . GLN A 1 188 ? 13.596 1.640 -35.216 1.00 56.03 188 GLN A O 1
ATOM 1465 N N . GLN A 1 189 ? 13.555 0.136 -33.527 1.00 54.72 189 GLN A N 1
ATOM 1466 C CA . GLN A 1 189 ? 14.519 -0.829 -34.065 1.00 54.72 189 GLN A CA 1
ATOM 1467 C C . GLN A 1 189 ? 13.794 -2.041 -34.644 1.00 54.72 189 GLN A C 1
ATOM 1469 O O . GLN A 1 189 ? 14.282 -2.565 -35.668 1.00 54.72 189 GLN A O 1
#

Radius of gyration: 18.86 Å; chains: 1; bounding box: 45×31×53 Å

Secondary structure (DSSP, 8-state):
--TT-S--TT-EEEEEEEEEEEE---TTT-EEEEEEETTS-EEEEEE-TTSTTPSP---TT-EEEEEEEEEE-TTS----HHHHHHHHHHHSTTS-GGGGSS-TTB-TTTSPBEEEET-----HHHHHHHHH---S-EEEE-TT-EEEEEESHHHHHHT------B-PPPPEEEETTT--BHHHHTT--

Foldseek 3Di:
DFLQPDFDALWWKKAKWFFAAKDDDDPQQFIWTWTQGPVRDIAIETEGCLFPPPPDPDDGRFMKIKGGKGKHFLVPPLDDQLVVVVVVCVVPPQFDPVVNPDDSQADPVPRAGKDWARRDDGDPSNNVVNNPDPDRMHIYGHNVMDMGTQGDPVSRVVPDDGIDRPGRDDIFTAGPPPRDGPVVVRNVD

Organism: NCBI:txid2841257

Sequence (189 aa):
MSALGTINHNTKYSFVAAVSDVWGTNSEAGEVIEITDAADVSRYVVVTEDTPSYPYTWKVGDWYEFATVYGCNPKRPLYDSSTRRRDRLETKQAIPTTAFDIDPDVCPNCEGDLRHDNALILSEGSREIISKLPREFMLIATAESRITHHGNKADALENTAITSAIPSSPPRVVCSDCGTAMEEYYKQQ

pLDDT: mean 70.38, std 16.47, range [39.5, 95.0]